Protein 1YIO (pdb70)

Radius of gyration: 24.29 Å; Cα cont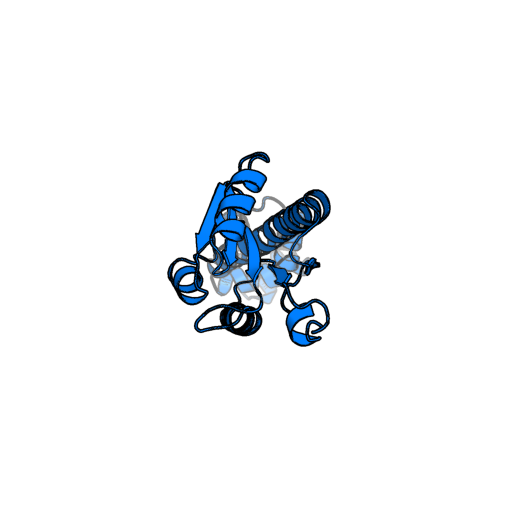acts (8 Å, |Δi|>4): 274; chains: 1; bounding box: 41×33×70 Å

B-factor: mean 33.93, std 13.23, range [10.0, 76.97]

InterPro domains:
  IPR000792 Transcription regulator LuxR, C-terminal [PF00196] (141-196)
  IPR000792 Transcription regulator LuxR, C-terminal [PR00038] (143-157)
  IPR000792 Transcription regulator LuxR, C-terminal [PR00038] (157-173)
  IPR000792 Transcription regulator LuxR, C-terminal [PR00038] (173-185)
  IPR000792 Transcription regulator LuxR, C-terminal [PS00622] (157-184)
  IPR000792 Transcription regulator LuxR, C-terminal [PS50043] (136-201)
  IPR000792 Transcription regulator LuxR, C-terminal [SM00421] (140-197)
  IPR000792 Transcription regulator LuxR, C-terminal [cd06170] (143-199)
  IPR001789 Signal transduction response regulator, receiver domain [PF00072] (7-117)
  IPR001789 Signal transduction response regulator, receiver domain [PS50110] (6-120)
  IPR001789 Signal transduction response regulator, receiver domain [SM00448] (5-116)
  IPR011006 CheY-like superfamily [SSF52172] (4-174)
  IPR036388 Winged helix-like DNA-binding domain superfamily [G3DSA:1.10.10.10] (142-208)

Structure (mmCIF, N/CA/C/O backbone):
data_1YIO
#
_entry.id   1YIO
#
_cell.length_a   41.196
_cell.length_b   35.679
_cell.length_c   73.877
_cell.angle_alpha   90.00
_cell.angle_beta   99.15
_cell.angle_gamma   90.00
#
_symmetry.space_group_name_H-M   'P 1 21 1'
#
loop_
_entity.id
_entity.type
_entity.pdbx_description
1 polymer 'response regulatory protein'
2 non-polymer 'MERCURY (II) ION'
3 non-polymer 'MAGNESIUM ION'
4 water water
#
loop_
_atom_site.group_PDB
_atom_site.id
_atom_site.type_symbol
_atom_site.label_atom_id
_atom_site.label_alt_id
_atom_site.label_comp_id
_atom_site.label_asym_id
_atom_site.label_entity_id
_atom_site.label_seq_id
_atom_site.pdbx_PDB_ins_code
_atom_site.Cartn_x
_atom_site.Cartn_y
_atom_site.Cartn_z
_atom_site.occupancy
_atom_site.B_iso_or_equiv
_atom_site.auth_seq_id
_atom_site.auth_comp_id
_atom_site.auth_asym_id
_atom_site.auth_atom_id
_atom_site.pdbx_PDB_model_num
ATOM 1 N N . ALA A 1 3 ? -5.567 21.846 15.359 1.00 55.92 3 ALA A N 1
ATOM 2 C CA . ALA A 1 3 ? -5.847 22.071 16.805 1.00 57.38 3 ALA A CA 1
ATOM 3 C C . ALA A 1 3 ? -4.547 22.138 17.626 1.00 55.66 3 ALA A C 1
ATOM 4 O O . ALA A 1 3 ? -3.460 21.874 17.106 1.00 57.35 3 ALA A O 1
ATOM 6 N N . LYS A 1 4 ? -4.672 22.510 18.899 1.00 53.63 4 LYS A N 1
ATOM 7 C CA . LYS A 1 4 ? -3.546 22.555 19.834 1.00 50.36 4 LYS A CA 1
ATOM 8 C C . LYS A 1 4 ? -2.945 21.165 20.026 1.00 45.40 4 LYS A C 1
ATOM 9 O O . LYS A 1 4 ? -3.676 20.204 20.235 1.00 44.77 4 LYS A O 1
ATOM 15 N N . PRO A 1 5 ? -1.612 21.052 19.957 1.00 43.45 5 PRO A N 1
ATOM 16 C CA . PRO A 1 5 ? -0.950 19.804 20.365 1.00 41.83 5 PRO A CA 1
ATOM 17 C C . PRO A 1 5 ? -1.207 19.481 21.847 1.00 40.50 5 PRO A C 1
ATOM 18 O O . PRO A 1 5 ? -0.764 20.208 22.731 1.00 40.82 5 PRO A O 1
ATOM 22 N N . THR A 1 6 ? -1.931 18.393 22.098 1.00 37.28 6 THR A N 1
ATOM 23 C CA . THR A 1 6 ? -2.292 17.998 23.450 1.00 31.97 6 THR A CA 1
ATOM 24 C C . THR A 1 6 ? -1.678 16.635 23.746 1.00 28.37 6 THR A C 1
ATOM 25 O O . THR A 1 6 ? -1.793 15.701 22.955 1.00 26.35 6 THR A O 1
ATOM 29 N N . VAL A 1 7 ? -0.988 16.540 24.871 1.00 23.42 7 VAL A N 1
ATOM 30 C CA . VAL A 1 7 ? -0.508 15.254 25.332 1.00 16.68 7 VAL A CA 1
ATOM 31 C C . VAL A 1 7 ? -1.471 14.778 26.377 1.00 21.19 7 VAL A C 1
ATOM 32 O O . VAL A 1 7 ? -1.737 15.490 27.348 1.00 19.13 7 VAL A O 1
ATOM 36 N N . PHE A 1 8 ? -2.056 13.599 26.131 1.00 15.96 8 PHE A N 1
ATOM 37 C CA . PHE A 1 8 ? -2.938 12.952 27.100 1.00 20.80 8 PHE A CA 1
ATOM 38 C C . PHE A 1 8 ? -2.094 11.986 27.927 1.00 22.08 8 PHE A C 1
ATOM 39 O O . PHE A 1 8 ? -1.390 11.150 27.380 1.00 23.28 8 PHE A O 1
ATOM 47 N N . VAL A 1 9 ? -2.142 12.122 29.242 1.00 19.51 9 VAL A N 1
ATOM 48 C CA . VAL A 1 9 ? -1.336 11.268 30.118 1.00 18.08 9 VAL A CA 1
ATOM 49 C C . VAL A 1 9 ? -2.277 10.375 30.891 1.00 20.96 9 VAL A C 1
ATOM 50 O O . VAL A 1 9 ? -3.127 10.858 31.651 1.00 20.25 9 VAL A O 1
ATOM 54 N N . VAL A 1 10 ? -2.144 9.063 30.705 1.00 17.66 10 VAL A N 1
ATOM 55 C CA . VAL A 1 10 ? -3.019 8.176 31.441 1.00 14.34 10 VAL A CA 1
ATOM 56 C C . VAL A 1 10 ? -2.198 7.263 32.329 1.00 16.71 10 VAL A C 1
ATOM 57 O O . VAL A 1 10 ? -1.509 6.382 31.833 1.00 19.05 10 VAL A O 1
ATOM 61 N N . ASP A 1 11 ? -2.300 7.480 33.643 1.00 15.31 11 ASP A N 1
ATOM 62 C CA . ASP A 1 11 ? -1.522 6.756 34.648 1.00 14.50 11 ASP A CA 1
ATOM 63 C C . ASP A 1 11 ? -2.174 6.995 35.997 1.00 16.25 11 ASP A C 1
ATOM 64 O O . ASP A 1 11 ? -2.489 8.132 36.329 1.00 15.14 11 ASP A O 1
ATOM 69 N N . ASP A 1 12 ? -2.378 5.936 36.790 1.00 15.50 12 ASP A N 1
ATOM 70 C CA . ASP A 1 12 ? -3.043 6.070 38.103 1.00 16.05 12 ASP A CA 1
ATOM 71 C C . ASP A 1 12 ? -2.217 6.842 39.164 1.00 18.34 12 ASP A C 1
ATOM 72 O O . ASP A 1 12 ? -2.770 7.358 40.150 1.00 18.20 12 ASP A O 1
ATOM 77 N N . ASP A 1 13 ? -0.907 6.915 38.959 1.00 16.17 13 ASP A N 1
ATOM 78 C CA . ASP A 1 13 ? 0.011 7.417 39.982 1.00 16.18 13 ASP A CA 1
ATOM 79 C C . ASP A 1 13 ? 0.123 8.929 39.879 1.00 19.08 13 ASP A C 1
ATOM 80 O O . ASP A 1 13 ? 0.423 9.469 38.803 1.00 12.06 13 ASP A O 1
ATOM 85 N N . MET A 1 14 ? -0.106 9.598 41.001 1.00 15.71 14 MET A N 1
ATOM 86 C CA . MET A 1 14 ? -0.097 11.053 41.068 1.00 24.20 14 MET A CA 1
ATOM 87 C C . MET A 1 14 ? 1.226 11.708 40.668 1.00 22.59 14 MET A C 1
ATOM 88 O O . MET A 1 14 ? 1.226 12.748 40.010 1.00 21.45 14 MET A O 1
ATOM 93 N N . SER A 1 15 ? 2.345 11.110 41.069 1.00 20.87 15 SER A N 1
ATOM 94 C CA . SER A 1 15 ? 3.683 11.653 40.742 1.00 18.77 15 SER A CA 1
ATOM 95 C C . SER A 1 15 ? 3.937 11.616 39.257 1.00 21.46 15 SER A C 1
ATOM 96 O O . SER A 1 15 ? 4.561 12.517 38.688 1.00 20.45 15 SER A O 1
ATOM 99 N N . VAL A 1 16 ? 3.453 10.562 38.608 1.00 18.97 16 VAL A N 1
ATOM 100 C CA . VAL A 1 16 ? 3.587 10.486 37.162 1.00 20.71 16 VAL A CA 1
ATOM 101 C C . VAL A 1 16 ? 2.747 11.568 36.484 1.00 18.77 16 VAL A C 1
ATOM 102 O O . VAL A 1 16 ? 3.258 12.297 35.628 1.00 16.97 16 VAL A O 1
ATOM 106 N N . ARG A 1 17 ? 1.467 11.659 36.862 1.00 18.70 17 ARG A N 1
ATOM 107 C CA . ARG A 1 17 ? 0.553 12.671 36.294 1.00 20.55 17 ARG A CA 1
ATOM 108 C C . ARG A 1 17 ? 1.027 14.108 36.504 1.00 22.67 17 ARG A C 1
ATOM 109 O O . ARG A 1 17 ? 1.015 14.912 35.567 1.00 22.75 17 ARG A O 1
ATOM 117 N N . GLU A 1 18 ? 1.450 14.428 37.722 1.00 21.14 18 GLU A N 1
ATOM 118 C CA . GLU A 1 18 ? 1.961 15.776 38.021 1.00 24.74 18 GLU A CA 1
ATOM 119 C C . GLU A 1 18 ? 3.341 16.016 37.380 1.00 23.24 18 GLU A C 1
ATOM 120 O O . GLU A 1 18 ? 3.572 17.040 36.738 1.00 24.02 18 GLU A O 1
ATOM 126 N N . GLY A 1 19 ? 4.251 15.059 37.532 1.00 22.41 19 GLY A N 1
ATOM 127 C CA . GLY A 1 19 ? 5.567 15.152 36.887 1.00 23.84 19 GLY A CA 1
ATOM 128 C C . GLY A 1 19 ? 5.501 15.367 35.388 1.00 26.18 19 GLY A C 1
ATOM 129 O O . GLY A 1 19 ? 6.223 16.202 34.844 1.00 25.18 19 GLY A O 1
ATOM 130 N N . LEU A 1 20 ? 4.630 14.622 34.707 1.00 26.47 20 LEU A N 1
ATOM 131 C CA . LEU A 1 20 ? 4.458 14.818 33.271 1.00 23.21 20 LEU A CA 1
ATOM 132 C C . LEU A 1 20 ? 3.734 16.106 32.895 1.00 23.01 20 LEU A C 1
ATOM 133 O O . LEU A 1 20 ? 4.061 16.713 31.881 1.00 21.49 20 LEU A O 1
ATOM 138 N N . ARG A 1 21 ? 2.725 16.501 33.672 1.00 20.42 21 ARG A N 1
ATOM 139 C CA . ARG A 1 21 ? 2.047 17.769 33.425 1.00 22.91 21 ARG A CA 1
ATOM 140 C C . ARG A 1 21 ? 3.089 18.902 33.427 1.00 26.33 21 ARG A C 1
ATOM 141 O O . ARG A 1 21 ? 3.108 19.729 32.531 1.00 27.96 21 ARG A O 1
ATOM 149 N N . ASN A 1 22 ? 3.952 18.916 34.442 1.00 29.52 22 ASN A N 1
ATOM 150 C CA . ASN A 1 22 ? 5.002 19.918 34.563 1.00 31.82 22 ASN A CA 1
ATOM 151 C C . ASN A 1 22 ? 6.046 19.824 33.450 1.00 30.90 22 ASN A C 1
ATOM 152 O O . ASN A 1 22 ? 6.343 20.826 32.809 1.00 35.16 22 ASN A O 1
ATOM 157 N N . LEU A 1 23 ? 6.594 18.632 33.210 1.00 29.91 23 LEU A N 1
ATOM 158 C CA . LEU A 1 23 ? 7.493 18.429 32.072 1.00 29.27 23 LEU A CA 1
ATOM 159 C C . LEU A 1 23 ? 6.891 18.893 30.736 1.00 30.45 23 LEU A C 1
ATOM 160 O O . LEU A 1 23 ? 7.561 19.544 29.927 1.00 27.88 23 LEU A O 1
ATOM 165 N N . LEU A 1 24 ? 5.632 18.562 30.496 1.00 23.70 24 LEU A N 1
ATOM 166 C CA . LEU A 1 24 ? 5.088 18.767 29.159 1.00 27.78 24 LEU A CA 1
ATOM 167 C C . LEU A 1 24 ? 4.699 20.225 28.912 1.00 28.95 24 LEU A C 1
ATOM 168 O O . LEU A 1 24 ? 4.882 20.718 27.808 1.00 27.52 24 LEU A O 1
ATOM 173 N N . ARG A 1 25 ? 4.162 20.886 29.944 1.00 29.88 25 ARG A N 1
ATOM 174 C CA . ARG A 1 25 ? 3.953 22.345 29.968 1.00 36.98 25 ARG A CA 1
ATOM 175 C C . ARG A 1 25 ? 5.243 23.122 29.752 1.00 35.11 25 ARG A C 1
ATOM 176 O O . ARG A 1 25 ? 5.257 24.095 29.007 1.00 38.15 25 ARG A O 1
ATOM 184 N N A SER A 1 26 ? 6.312 22.695 30.418 0.50 35.02 26 SER A N 1
ATOM 185 N N B SER A 1 26 ? 6.318 22.695 30.412 0.50 35.40 26 SER A N 1
ATOM 186 C CA A SER A 1 26 ? 7.619 23.327 30.265 0.50 34.07 26 SER A CA 1
ATOM 187 C CA B SER A 1 26 ? 7.626 23.335 30.258 0.50 34.71 26 SER A CA 1
ATOM 188 C C A SER A 1 26 ? 8.202 23.107 28.865 0.50 35.59 26 SER A C 1
ATOM 189 C C B SER A 1 26 ? 8.184 23.160 28.844 0.50 35.92 26 SER A C 1
ATOM 190 O O A SER A 1 26 ? 9.356 23.464 28.605 0.50 38.20 26 SER A O 1
ATOM 191 O O B SER A 1 26 ? 9.307 23.586 28.557 0.50 38.36 26 SER A O 1
ATOM 196 N N . ALA A 1 27 ? 7.393 22.539 27.970 1.00 33.43 27 ALA A N 1
ATOM 197 C CA . ALA A 1 27 ? 7.815 22.247 26.612 1.00 33.90 27 ALA A CA 1
ATOM 198 C C . ALA A 1 27 ? 6.844 22.781 25.552 1.00 34.09 27 ALA A C 1
ATOM 199 O O . ALA A 1 27 ? 7.061 22.585 24.349 1.00 34.00 27 ALA A O 1
ATOM 201 N N . GLY A 1 28 ? 5.777 23.455 25.985 1.00 31.62 28 GLY A N 1
ATOM 202 C CA . GLY A 1 28 ? 4.823 24.040 25.037 1.00 28.51 28 GLY A CA 1
ATOM 203 C C . GLY A 1 28 ? 3.617 23.192 24.688 1.00 33.58 28 GLY A C 1
ATOM 204 O O . GLY A 1 28 ? 2.801 23.573 23.833 1.00 31.63 28 GLY A O 1
ATOM 205 N N . PHE A 1 29 ? 3.475 22.043 25.347 1.00 32.66 29 PHE A N 1
ATOM 206 C CA . PHE A 1 29 ? 2.291 21.207 25.122 1.00 30.73 29 PHE A CA 1
ATOM 207 C C . PHE A 1 29 ? 1.164 21.527 26.096 1.00 29.10 29 PHE A C 1
ATOM 208 O O . P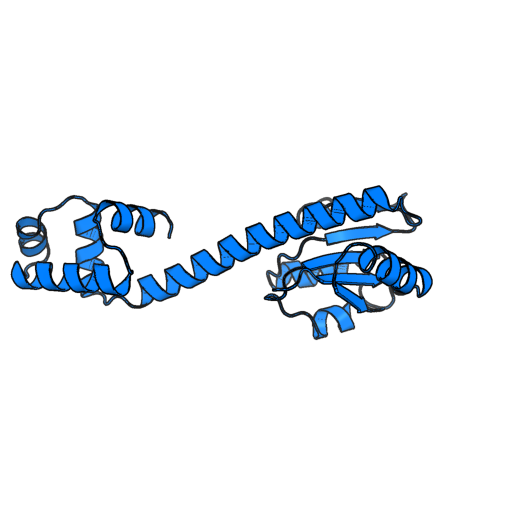HE A 1 29 ? 1.403 21.775 27.277 1.00 35.19 29 PHE A O 1
ATOM 216 N N . GLU A 1 30 ? -0.062 21.505 25.596 1.00 25.20 30 GLU A N 1
ATOM 217 C CA . GLU A 1 30 ? -1.223 21.348 26.452 1.00 31.69 30 GLU A CA 1
ATOM 218 C C . GLU A 1 30 ? -1.150 19.938 27.015 1.00 29.23 30 GLU A C 1
ATOM 219 O O . GLU A 1 30 ? -0.623 19.037 26.362 1.00 27.34 30 GLU A O 1
ATOM 225 N N . VAL A 1 31 ? -1.679 19.752 28.215 1.00 29.25 31 VAL A N 1
ATOM 226 C CA . VAL A 1 31 ? -1.685 18.440 28.855 1.00 26.52 31 VAL A CA 1
ATOM 227 C C . VAL A 1 31 ? -3.068 18.161 29.433 1.00 24.87 31 VAL A C 1
ATOM 228 O O . VAL A 1 31 ? -3.705 19.036 30.017 1.00 21.02 31 VAL A O 1
ATOM 232 N N . GLU A 1 32 ? -3.463 16.935 29.344 1.00 21.19 32 GLU A N 1
ATOM 233 C CA . GLU A 1 32 ? -4.688 16.435 29.940 1.00 27.62 32 GLU A CA 1
ATOM 234 C C . GLU A 1 32 ? -4.292 15.137 30.655 1.00 24.11 32 GLU A C 1
ATOM 235 O O . GLU A 1 32 ? -3.575 14.313 30.086 1.00 21.39 32 GLU A O 1
ATOM 241 N N . THR A 1 33 ? -4.723 14.932 31.892 1.00 23.92 33 THR A N 1
ATOM 242 C CA . THR A 1 33 ? -4.347 13.712 32.584 1.00 20.61 33 THR A CA 1
ATOM 243 C C . THR A 1 33 ? -5.586 12.992 33.102 1.00 20.94 33 THR A C 1
ATOM 244 O O . THR A 1 33 ? -6.605 13.620 33.408 1.00 17.30 33 THR A O 1
ATOM 248 N N . PHE A 1 34 ? -5.484 11.669 33.189 1.00 15.37 34 PHE A N 1
ATOM 249 C CA . PHE A 1 34 ? -6.584 10.818 33.628 1.00 15.77 34 PHE A CA 1
ATOM 250 C C . PHE A 1 34 ? -5.913 9.789 34.511 1.00 12.47 34 PHE A C 1
ATOM 251 O O . PHE A 1 34 ? -4.771 9.411 34.248 1.00 13.21 34 PHE A O 1
ATOM 259 N N . ASP A 1 35 ? -6.573 9.364 35.576 1.00 14.49 35 ASP A N 1
ATOM 260 C CA . ASP A 1 35 ? -5.965 8.364 36.469 1.00 18.61 35 ASP A CA 1
ATOM 261 C C . ASP A 1 35 ? -6.503 6.948 36.149 1.00 21.71 35 ASP A C 1
ATOM 262 O O . ASP A 1 35 ? -6.110 5.961 36.786 1.00 20.41 35 ASP A O 1
ATOM 267 N N A CYS A 1 36 ? -7.428 6.948 35.173 0.50 16.57 36 CYS A N 1
ATOM 268 N N B CYS A 1 36 ? -7.360 6.850 35.141 0.50 19.51 36 CYS A N 1
ATOM 269 C CA A CYS A 1 36 ? -8.101 5.774 34.674 0.50 17.82 36 CYS A CA 1
ATOM 270 C CA B CYS A 1 36 ? -7.886 5.570 34.690 0.50 17.74 36 CYS A CA 1
ATOM 271 C C A CYS A 1 36 ? -8.180 5.778 33.135 0.50 17.53 36 CYS A C 1
ATOM 272 C C B CYS A 1 36 ? -8.290 5.704 33.231 0.50 18.35 36 CYS A C 1
ATOM 273 O O A CYS A 1 36 ? -8.242 6.856 32.516 0.50 17.25 36 CYS A O 1
ATOM 274 O O B CYS A 1 36 ? -8.677 6.781 32.773 0.50 14.31 36 CYS A O 1
ATOM 279 N N . ALA A 1 37 ? -8.183 4.591 32.523 1.00 16.17 37 ALA A N 1
ATOM 280 C CA . ALA A 1 37 ? -8.453 4.483 31.087 1.00 16.88 37 ALA A CA 1
ATOM 281 C C . ALA A 1 37 ? -9.874 4.929 30.689 1.00 18.24 37 ALA A C 1
ATOM 282 O O . ALA A 1 37 ? -10.053 5.715 29.760 1.00 18.76 37 ALA A O 1
ATOM 284 N N . SER A 1 38 ? -10.889 4.482 31.411 1.00 20.11 38 SER A N 1
ATOM 285 C CA . SER A 1 38 ? -12.247 4.847 31.003 1.00 22.89 38 SER A CA 1
ATOM 286 C C . SER A 1 38 ? -12.585 6.343 31.071 1.00 25.67 38 SER A C 1
ATOM 287 O O . SER A 1 38 ? -13.404 6.799 30.298 1.00 22.71 38 SER A O 1
ATOM 290 N N . THR A 1 39 ? -11.980 7.101 31.989 1.00 24.43 39 THR A N 1
ATOM 291 C CA . THR A 1 39 ? -12.226 8.557 32.033 1.00 28.43 39 THR A CA 1
ATOM 292 C C . THR A 1 39 ? -11.623 9.182 30.766 1.00 27.06 39 THR A C 1
ATOM 293 O O . THR A 1 39 ? -12.235 10.059 30.147 1.00 26.23 39 THR A O 1
ATOM 297 N N . PHE A 1 40 ? -10.443 8.699 30.370 1.00 23.27 40 PHE A N 1
ATOM 298 C CA . PHE A 1 40 ? -9.865 9.068 29.083 1.00 19.23 40 PHE A CA 1
ATOM 299 C C . PHE A 1 40 ? -10.789 8.782 27.884 1.00 20.51 40 PHE A C 1
ATOM 300 O O . PHE A 1 40 ? -11.084 9.689 27.088 1.00 20.78 40 PHE A O 1
ATOM 308 N N . LEU A 1 41 ? -11.234 7.533 27.762 1.00 18.11 41 LEU A N 1
ATOM 309 C CA . LEU A 1 41 ? -12.129 7.115 26.682 1.00 23.15 41 LEU A CA 1
ATOM 310 C C . LEU A 1 41 ? -13.436 7.903 26.643 1.00 23.50 41 LEU A C 1
ATOM 311 O O . LEU A 1 41 ?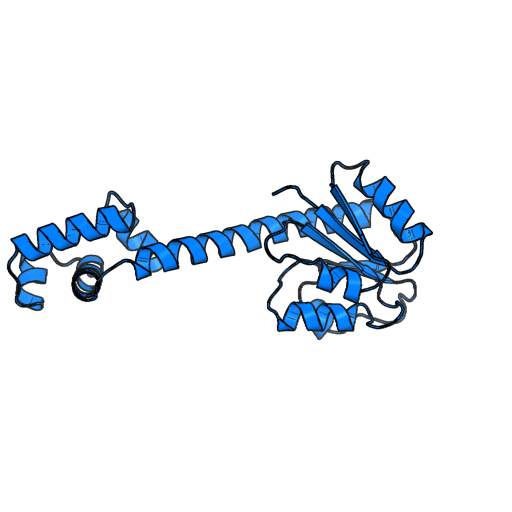 -13.963 8.206 25.570 1.00 23.14 41 LEU A O 1
ATOM 316 N N . GLU A 1 42 ? -13.957 8.211 27.818 1.00 22.71 42 GLU A N 1
ATOM 317 C CA . GLU A 1 42 ? -15.172 8.997 27.906 1.00 28.90 42 GLU A CA 1
ATOM 318 C C . GLU A 1 42 ? -14.982 10.395 27.393 1.00 29.75 42 GLU A C 1
ATOM 319 O O . GLU A 1 42 ? -15.880 10.955 26.761 1.00 33.43 42 GLU A O 1
ATOM 325 N N . HIS A 1 43 ? -13.819 10.976 27.680 1.00 32.34 43 HIS A N 1
ATOM 326 C CA . HIS A 1 43 ? -13.510 12.338 27.209 1.00 32.99 43 HIS A CA 1
ATOM 327 C C . HIS A 1 43 ? -12.945 12.396 25.801 1.00 30.93 43 HIS A C 1
ATOM 328 O O . HIS A 1 43 ? -12.974 13.444 25.164 1.00 28.87 43 HIS A O 1
ATOM 335 N N . ARG A 1 44 ? -12.448 11.264 25.307 1.00 32.46 44 ARG A N 1
ATOM 336 C CA . ARG A 1 44 ? -11.744 11.228 24.026 1.00 31.56 44 ARG A CA 1
ATOM 337 C C . ARG A 1 44 ? -12.607 11.658 22.830 1.00 33.87 44 ARG A C 1
ATOM 338 O O . ARG A 1 44 ? -13.696 11.115 22.587 1.00 33.02 44 ARG A O 1
ATOM 346 N N . ARG A 1 45 ? -12.096 12.658 22.116 1.00 33.61 45 ARG A N 1
ATOM 347 C CA . ARG A 1 45 ? -12.640 13.112 20.846 1.00 34.57 45 ARG A CA 1
ATOM 348 C C . ARG A 1 45 ? -11.583 12.834 19.790 1.00 33.80 45 ARG A C 1
ATOM 349 O O . ARG A 1 45 ? -10.463 13.344 19.884 1.00 28.89 45 ARG A O 1
ATOM 357 N N . PRO A 1 46 ? -11.909 11.973 18.808 1.00 31.50 46 PRO A N 1
ATOM 358 C CA . PRO A 1 46 ? -10.906 11.570 17.823 1.00 34.51 46 PRO A CA 1
ATOM 359 C C . PRO A 1 46 ? -10.420 12.698 16.894 1.00 36.89 46 PRO A C 1
ATOM 360 O O . PRO A 1 46 ? -9.526 12.461 16.098 1.00 35.67 46 PRO A O 1
ATOM 364 N N . GLU A 1 47 ? -10.990 13.899 17.017 1.00 38.90 47 GLU A N 1
ATOM 365 C CA . GLU A 1 47 ? -10.579 15.062 16.222 1.00 42.35 47 GLU A CA 1
ATOM 366 C C . GLU A 1 47 ? -9.458 15.829 16.905 1.00 40.67 47 GLU A C 1
ATOM 367 O O . GLU A 1 47 ? -8.760 16.626 16.266 1.00 42.33 47 GLU A O 1
ATOM 373 N N . GLN A 1 48 ? -9.311 15.618 18.211 1.00 38.10 48 GLN A N 1
ATOM 374 C CA . GLN A 1 48 ? -8.293 16.309 18.987 1.00 31.36 48 GLN A CA 1
ATOM 375 C C . GLN A 1 48 ? -6.928 15.802 18.567 1.00 32.44 48 GLN A C 1
ATOM 376 O O . GLN A 1 48 ? -6.645 14.590 18.636 1.00 31.60 48 GLN A O 1
ATOM 382 N N . HIS A 1 49 ? -6.099 16.733 18.115 1.00 25.92 49 HIS A N 1
ATOM 383 C CA . HIS A 1 49 ? -4.720 16.464 17.777 1.00 28.55 49 HIS A CA 1
ATOM 384 C C . HIS A 1 49 ? -3.955 16.201 19.083 1.00 29.80 49 HIS A C 1
ATOM 385 O O . HIS A 1 49 ? -4.151 16.901 20.074 1.00 23.62 49 HIS A O 1
ATOM 392 N N . GLY A 1 50 ? -3.105 15.175 19.087 1.00 29.39 50 GLY A N 1
ATOM 393 C CA . GLY A 1 50 ? -2.427 14.788 20.307 1.00 26.69 50 GLY A CA 1
ATOM 394 C C . GLY A 1 50 ? -1.677 13.469 20.254 1.00 28.51 50 GLY A C 1
ATOM 395 O O . GLY A 1 50 ? -1.612 12.811 19.201 1.00 24.63 50 GLY A O 1
ATOM 396 N N . CYS A 1 51 ? -1.109 13.119 21.409 1.00 23.35 51 CYS A N 1
ATOM 397 C CA . CYS A 1 51 ? -0.279 11.929 21.625 1.00 24.65 51 CYS A CA 1
ATOM 398 C C . CYS A 1 51 ? -0.756 11.412 22.967 1.00 21.51 51 CYS A C 1
ATOM 399 O O . CYS A 1 51 ? -1.055 12.204 23.847 1.00 21.73 51 CYS A O 1
ATOM 402 N N . LEU A 1 52 ? -0.801 10.093 23.127 1.00 23.50 52 LEU A N 1
ATOM 403 C CA . LEU A 1 52 ? -1.188 9.462 24.382 1.00 20.13 52 LEU A CA 1
ATOM 404 C C . LEU A 1 52 ? 0.060 8.885 25.053 1.00 23.00 52 LEU A C 1
ATOM 405 O O . LEU A 1 52 ? 0.794 8.130 24.437 1.00 22.06 52 LEU A O 1
ATOM 410 N N . VAL A 1 53 ? 0.320 9.271 26.301 1.00 14.80 53 VAL A N 1
ATOM 411 C CA . VAL A 1 53 ? 1.332 8.624 27.114 1.00 17.53 53 VAL A CA 1
ATOM 412 C C . VAL A 1 53 ? 0.553 7.702 28.039 1.00 15.99 53 VAL A C 1
ATOM 413 O O . VAL A 1 53 ? -0.303 8.172 28.800 1.00 16.57 53 VAL A O 1
ATOM 417 N N . LEU A 1 54 ? 0.866 6.400 28.002 1.00 16.52 54 LEU A N 1
ATOM 418 C CA . LEU A 1 54 ? 0.023 5.414 28.642 1.00 14.96 54 LEU A CA 1
ATOM 419 C C . LEU A 1 54 ? 0.704 4.355 29.534 1.00 16.78 54 LEU A C 1
ATOM 420 O O . LEU A 1 54 ? 1.562 3.591 29.099 1.00 12.72 54 LEU A O 1
ATOM 425 N N . ASP A 1 55 ? 0.259 4.322 30.788 1.00 12.43 55 ASP A N 1
ATOM 426 C CA . ASP A 1 55 ? 0.668 3.361 31.769 1.00 16.35 55 ASP A CA 1
ATOM 427 C C . ASP A 1 55 ? 0.131 1.958 31.395 1.00 18.19 55 ASP A C 1
ATOM 428 O O . ASP A 1 55 ? -1.003 1.837 30.919 1.00 16.25 55 ASP A O 1
ATOM 433 N N . MET A 1 56 ? 0.942 0.925 31.617 1.00 18.44 56 MET A N 1
ATOM 434 C CA . MET A 1 56 ? 0.519 -0.474 31.428 1.00 20.27 56 MET A CA 1
ATOM 435 C C . MET A 1 56 ? -0.501 -0.942 32.447 1.00 20.11 56 MET A C 1
ATOM 436 O O . MET A 1 56 ? -1.486 -1.586 32.082 1.00 25.72 56 MET A O 1
ATOM 441 N N . ARG A 1 57 ? -0.248 -0.661 33.717 1.00 21.93 57 ARG A N 1
ATOM 442 C CA . ARG A 1 57 ? -1.123 -1.163 34.798 1.00 21.83 57 ARG A CA 1
ATOM 443 C C . ARG A 1 57 ? -1.833 -0.074 35.574 1.00 17.04 57 ARG A C 1
ATOM 444 O O . ARG A 1 57 ? -1.190 0.809 36.152 1.00 21.72 57 ARG A O 1
ATOM 452 N N . MET A 1 58 ? -3.159 -0.126 35.579 1.00 16.82 58 MET A N 1
ATOM 453 C CA . MET A 1 58 ? -3.970 0.882 36.248 1.00 18.46 58 MET A CA 1
ATOM 454 C C . MET A 1 58 ? -5.217 0.177 36.750 1.00 22.15 58 MET A C 1
ATOM 455 O O . MET A 1 58 ? -5.490 -0.923 36.300 1.00 17.52 58 MET A O 1
ATOM 460 N N . PRO A 1 59 ? -5.964 0.793 37.701 1.00 21.54 59 PRO A N 1
ATOM 461 C CA . PRO A 1 59 ? -7.263 0.241 38.090 1.00 20.49 59 PRO A CA 1
ATOM 462 C C . PRO A 1 59 ? -8.218 0.139 36.906 1.00 23.70 59 PRO A C 1
ATOM 463 O O . PRO A 1 59 ? -8.358 1.094 36.130 1.00 25.04 59 PRO A O 1
ATOM 467 N N . GLY A 1 60 ? -8.866 -1.012 36.759 1.00 20.73 60 GLY A N 1
ATOM 468 C CA . GLY A 1 60 ? -9.813 -1.211 35.663 1.00 19.55 60 GLY A CA 1
ATOM 469 C C . GLY A 1 60 ? -9.093 -1.731 34.426 1.00 22.95 60 GLY A C 1
ATOM 470 O O . GLY A 1 60 ? -8.379 -2.739 34.496 1.00 20.55 60 GLY A O 1
ATOM 471 N N . MET A 1 61 ? -9.286 -1.060 33.293 1.00 19.20 61 MET A N 1
ATOM 472 C CA . MET A 1 61 ? -8.603 -1.441 32.060 1.00 21.53 61 MET A CA 1
ATOM 473 C C . MET A 1 61 ? -7.115 -1.139 32.146 1.00 15.94 61 MET A C 1
ATOM 474 O O . MET A 1 61 ? -6.705 -0.046 32.579 1.00 15.79 61 MET A O 1
ATOM 479 N N . SER A 1 62 ? -6.311 -2.099 31.716 1.00 13.39 62 SER A N 1
ATOM 480 C CA . SER A 1 62 ? -4.878 -1.911 31.593 1.00 20.37 62 SER A CA 1
ATOM 481 C C . SER A 1 62 ? -4.615 -1.044 30.370 1.00 20.48 62 SER A C 1
ATOM 482 O O . SER A 1 62 ? -5.540 -0.759 29.587 1.00 18.23 62 SER A O 1
ATOM 485 N N . GLY A 1 63 ? -3.355 -0.662 30.180 1.00 18.50 63 GLY A N 1
ATOM 486 C CA . GLY A 1 63 ? -2.956 0.111 29.004 1.00 17.37 63 GLY A CA 1
ATOM 487 C C . GLY A 1 63 ? -3.191 -0.588 27.673 1.00 15.47 63 GLY A C 1
ATOM 488 O O . GLY A 1 63 ? -3.616 0.035 26.708 1.00 15.78 63 GLY A O 1
ATOM 489 N N . ILE A 1 64 ? -2.908 -1.883 27.615 1.00 15.77 64 ILE A N 1
ATOM 490 C CA . ILE A 1 64 ? -3.155 -2.686 26.420 1.00 17.63 64 ILE A CA 1
ATOM 491 C C . ILE A 1 64 ? -4.659 -2.771 26.150 1.00 16.21 64 ILE A C 1
ATOM 492 O O . ILE A 1 64 ? -5.101 -2.608 25.011 1.00 19.96 64 ILE A O 1
ATOM 497 N N . GLU A 1 65 ? -5.437 -3.016 27.203 1.00 17.03 65 GLU A N 1
ATOM 498 C CA . GLU A 1 65 ? -6.896 -3.067 27.079 1.00 15.72 65 GLU A CA 1
ATOM 499 C C . GLU A 1 65 ? -7.512 -1.747 26.573 1.00 19.86 65 GLU A C 1
ATOM 500 O O . GLU A 1 65 ? -8.421 -1.788 25.771 1.00 17.56 65 GLU A O 1
ATOM 506 N N . LEU A 1 66 ? -7.023 -0.598 27.042 1.00 12.17 66 LEU A N 1
ATOM 507 C CA . LEU A 1 66 ? -7.440 0.676 26.467 1.00 17.48 66 LEU A CA 1
ATOM 508 C C . LEU A 1 66 ? -7.073 0.789 24.983 1.00 19.23 66 LEU A C 1
ATOM 509 O O . LEU A 1 66 ? -7.874 1.261 24.168 1.00 22.67 66 LEU A O 1
ATOM 514 N N . GLN A 1 67 ? -5.856 0.372 24.644 1.00 21.53 67 GLN A N 1
ATOM 515 C CA . GLN A 1 67 ? -5.384 0.416 23.267 1.00 16.80 67 GLN A CA 1
ATOM 516 C C . GLN A 1 67 ? -6.276 -0.410 22.334 1.00 14.73 67 GLN A C 1
ATOM 517 O O . GLN A 1 67 ? -6.522 -0.011 21.197 1.00 17.91 67 GLN A O 1
ATOM 523 N N . GLU A 1 68 ? -6.727 -1.562 22.817 1.00 14.04 68 GLU A N 1
ATOM 524 C CA . GLU A 1 68 ? -7.675 -2.429 22.098 1.00 21.95 68 GLU A CA 1
ATOM 525 C C . GLU A 1 68 ? -8.981 -1.727 21.799 1.00 20.37 68 GLU A C 1
ATOM 526 O O . GLU A 1 68 ? -9.576 -1.960 20.754 1.00 18.28 68 GLU A O 1
ATOM 532 N N . GLN A 1 69 ? -9.434 -0.881 22.731 1.00 23.25 69 GLN A N 1
ATOM 533 C CA . GLN A 1 69 ? -10.655 -0.087 22.537 1.00 20.01 69 GLN A CA 1
ATOM 534 C C . GLN A 1 69 ? -10.414 0.946 21.427 1.00 24.39 69 GLN A C 1
ATOM 535 O O . GLN A 1 69 ? -11.254 1.134 20.529 1.00 22.02 69 GLN A O 1
ATOM 541 N N . LEU A 1 70 ? -9.262 1.610 21.499 1.00 19.56 70 LEU A N 1
ATOM 542 C CA . LEU A 1 70 ? -8.906 2.635 20.525 1.00 22.76 70 LEU A CA 1
ATOM 543 C C . LEU A 1 70 ? -8.740 2.021 19.132 1.00 23.31 70 LEU A C 1
ATOM 544 O O . LEU A 1 70 ? -9.198 2.600 18.135 1.00 22.22 70 LEU A O 1
ATOM 549 N N . THR A 1 71 ? -8.107 0.850 19.069 1.00 22.47 71 THR A N 1
ATOM 550 C CA . THR A 1 71 ? -8.048 0.075 17.819 1.00 23.95 71 THR A CA 1
ATOM 551 C C . THR A 1 71 ? -9.477 -0.202 17.311 1.00 26.65 71 THR A C 1
ATOM 552 O O . THR A 1 71 ? -9.794 0.081 16.151 1.00 28.50 71 THR A O 1
ATOM 556 N N . ALA A 1 72 ? -10.338 -0.717 18.192 1.00 22.78 72 ALA A N 1
ATOM 557 C CA . ALA A 1 72 ? -11.693 -1.142 17.808 1.00 21.73 72 ALA A CA 1
ATOM 558 C C . ALA A 1 72 ? -12.505 -0.039 17.130 1.00 22.18 72 ALA A C 1
ATOM 559 O O . ALA A 1 72 ? -13.230 -0.294 16.169 1.00 28.26 72 ALA A O 1
ATOM 561 N N . ILE A 1 73 ? -12.349 1.186 17.614 1.00 23.93 73 ILE A N 1
ATOM 562 C CA . ILE A 1 73 ? -13.083 2.335 17.123 1.00 23.21 73 ILE A CA 1
ATOM 563 C C . ILE A 1 73 ? -12.281 3.193 16.146 1.00 25.44 73 ILE A C 1
ATOM 564 O O . ILE A 1 73 ? -12.664 4.336 15.863 1.00 31.93 73 ILE A O 1
ATOM 569 N N . SER A 1 74 ? -11.174 2.645 15.642 1.00 30.15 74 SER A N 1
ATOM 570 C CA . SER A 1 74 ? -10.326 3.316 14.655 1.00 30.25 74 SER A CA 1
ATOM 571 C C . SER A 1 74 ? -9.808 4.690 15.098 1.00 31.67 74 SER A C 1
ATOM 572 O O . SER A 1 74 ? -9.689 5.612 14.270 1.00 25.62 74 SER A O 1
ATOM 575 N N . ASP A 1 75 ? -9.550 4.850 16.395 1.00 27.05 75 ASP A N 1
ATOM 576 C CA . ASP A 1 75 ? -8.927 6.081 16.868 1.00 30.93 75 ASP A CA 1
ATOM 577 C C . ASP A 1 75 ? -7.425 5.845 16.790 1.00 31.04 75 ASP A C 1
ATOM 578 O O . ASP A 1 75 ? -6.850 5.131 17.631 1.00 36.26 75 ASP A O 1
ATOM 583 N N . GLY A 1 76 ? -6.800 6.436 15.771 1.00 26.65 76 GLY A N 1
ATOM 584 C CA . GLY A 1 76 ? -5.396 6.166 15.472 1.00 26.86 76 GLY A CA 1
ATOM 585 C C . GLY A 1 76 ? -4.386 6.980 16.276 1.00 26.61 76 GLY A C 1
ATOM 586 O O . GLY A 1 76 ? -3.238 7.088 15.868 1.00 19.83 76 GLY A O 1
ATOM 587 N N . ILE A 1 77 ? -4.793 7.536 17.421 1.00 20.63 77 ILE A N 1
ATOM 588 C CA . ILE A 1 77 ? -3.859 8.330 18.243 1.00 23.55 77 ILE A CA 1
ATOM 589 C C . ILE A 1 77 ? -2.601 7.509 18.588 1.00 23.79 77 ILE A C 1
ATOM 590 O O . ILE A 1 77 ? -2.703 6.334 18.974 1.00 28.08 77 ILE A O 1
ATOM 595 N N . PRO A 1 78 ? -1.409 8.101 18.377 1.00 25.54 78 PRO A N 1
ATOM 596 C CA . PRO A 1 78 ? -0.145 7.450 18.712 1.00 18.90 78 PRO A CA 1
ATOM 597 C C . PRO A 1 78 ? 0.046 7.284 20.207 1.00 17.05 78 PRO A C 1
ATOM 598 O O . PRO A 1 78 ? -0.390 8.125 20.994 1.00 17.37 78 PRO A O 1
ATOM 602 N N . ILE A 1 79 ? 0.685 6.183 20.595 1.00 13.32 79 ILE A N 1
ATOM 603 C CA . ILE A 1 79 ? 0.864 5.862 22.008 1.00 16.78 79 ILE A CA 1
ATOM 604 C C . ILE A 1 79 ? 2.330 5.685 22.389 1.00 17.36 79 ILE A C 1
ATOM 605 O O . ILE A 1 79 ? 3.073 4.952 21.733 1.00 21.23 79 ILE A O 1
ATOM 610 N N . VAL A 1 80 ? 2.738 6.338 23.463 1.00 16.95 80 VAL A N 1
ATOM 611 C CA . VAL A 1 80 ? 3.996 6.023 24.088 1.00 14.84 80 VAL A CA 1
ATOM 612 C C . VAL A 1 80 ? 3.624 5.249 25.335 1.00 17.61 80 VAL A C 1
ATOM 613 O O . VAL A 1 80 ? 2.980 5.793 26.234 1.00 15.18 80 VAL A O 1
ATOM 617 N N . PHE A 1 81 ? 4.005 3.976 25.382 1.00 14.98 81 PHE A N 1
ATOM 618 C CA . PHE A 1 81 ? 3.708 3.165 26.539 1.00 14.87 81 PHE A CA 1
ATOM 619 C C . PHE A 1 81 ? 4.786 3.407 27.591 1.00 14.97 81 PHE A C 1
ATOM 620 O O . PHE A 1 81 ? 5.963 3.578 27.259 1.00 17.27 81 PHE A O 1
ATOM 628 N N . ILE A 1 82 ? 4.381 3.421 28.854 1.00 13.73 82 ILE A N 1
ATOM 629 C CA . ILE A 1 82 ? 5.337 3.553 29.956 1.00 15.18 82 ILE A CA 1
ATOM 630 C C . ILE A 1 82 ? 5.027 2.471 30.977 1.00 18.98 82 ILE A C 1
ATOM 631 O O . ILE A 1 82 ? 3.872 2.059 31.124 1.00 20.14 82 ILE A O 1
ATOM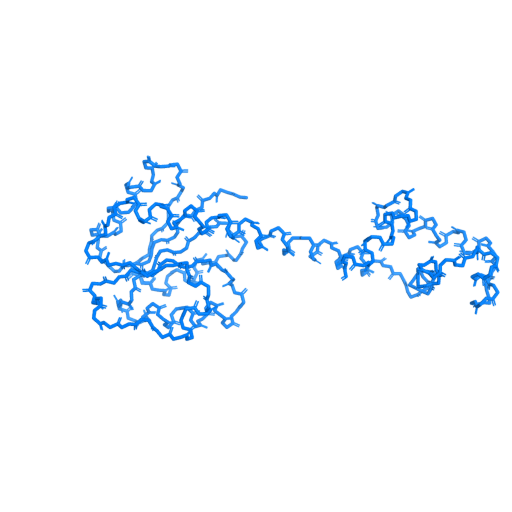 636 N N . THR A 1 83 ? 6.049 1.960 31.649 1.00 14.97 83 THR A N 1
ATOM 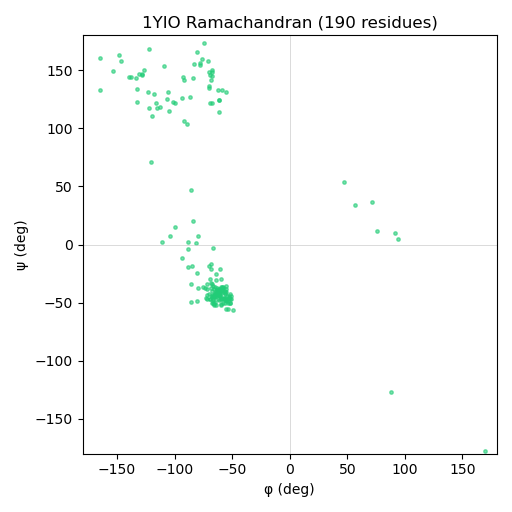637 C CA . THR A 1 83 ? 5.792 0.879 32.600 1.00 21.55 83 THR A CA 1
ATOM 638 C C . THR A 1 83 ? 6.846 0.850 33.693 1.00 25.45 83 THR A C 1
ATOM 639 O O . THR A 1 83 ? 8.004 1.191 33.455 1.00 25.62 83 THR A O 1
ATOM 643 N N . ALA A 1 84 ? 6.442 0.416 34.877 1.00 30.15 84 ALA A N 1
ATOM 644 C CA . ALA A 1 84 ? 7.389 0.138 35.949 1.00 35.55 84 ALA A CA 1
ATOM 645 C C . ALA A 1 84 ? 7.926 -1.307 35.900 1.00 36.36 84 ALA A C 1
ATOM 646 O O . ALA A 1 84 ? 8.797 -1.664 36.690 1.00 40.93 84 ALA A O 1
ATOM 648 N N . HIS A 1 85 ? 7.414 -2.119 34.975 1.00 36.17 85 HIS A N 1
ATOM 649 C CA . HIS A 1 85 ? 7.828 -3.533 34.834 1.00 40.43 85 HIS A CA 1
ATOM 650 C C . HIS A 1 85 ? 8.397 -3.833 33.457 1.00 39.15 85 HIS A C 1
ATOM 651 O O . HIS A 1 85 ? 7.776 -4.525 32.640 1.00 38.49 85 HIS A O 1
ATOM 658 N N . GLY A 1 86 ? 9.589 -3.302 33.214 1.00 41.98 86 GLY A N 1
ATOM 659 C CA . GLY A 1 86 ? 10.268 -3.457 31.926 1.00 47.45 86 GLY A CA 1
ATOM 660 C C . GLY A 1 86 ? 10.567 -4.892 31.527 1.00 47.16 86 GLY A C 1
ATOM 661 O O . GLY A 1 86 ? 10.778 -5.175 30.340 1.00 47.01 86 GLY A O 1
ATOM 662 N N . ASP A 1 87 ? 10.595 -5.786 32.522 1.00 43.74 87 ASP A N 1
ATOM 663 C CA . ASP A 1 87 ? 10.772 -7.222 32.306 1.00 47.46 87 ASP A CA 1
ATOM 664 C C . ASP A 1 87 ? 9.621 -7.860 31.508 1.00 47.40 87 ASP A C 1
ATOM 665 O O . ASP A 1 87 ? 9.811 -8.902 30.875 1.00 50.00 87 ASP A O 1
ATOM 670 N N . ILE A 1 88 ? 8.433 -7.248 31.567 1.00 42.08 88 ILE A N 1
ATOM 671 C CA . ILE A 1 88 ? 7.267 -7.712 30.816 1.00 39.26 88 ILE A CA 1
ATOM 672 C C . ILE A 1 88 ? 7.203 -6.991 29.460 1.00 38.91 88 ILE A C 1
ATOM 673 O O . ILE A 1 88 ? 6.882 -5.797 29.393 1.00 34.74 88 ILE A O 1
ATOM 678 N N . PRO A 1 89 ? 7.531 -7.714 28.376 1.00 38.08 89 PRO A N 1
ATOM 679 C CA . PRO A 1 89 ? 7.619 -7.079 27.066 1.00 38.07 89 PRO A CA 1
ATOM 680 C C . PRO A 1 89 ? 6.253 -6.695 26.534 1.00 40.04 89 PRO A C 1
ATOM 681 O O . PRO A 1 89 ? 5.244 -7.243 26.972 1.00 40.33 89 PRO A O 1
ATOM 685 N N . MET A 1 90 ? 6.231 -5.742 25.612 1.00 39.31 90 MET A N 1
ATOM 686 C CA . MET A 1 90 ? 5.041 -5.465 24.835 1.00 38.89 90 MET A CA 1
ATOM 687 C C . MET A 1 90 ? 4.764 -6.646 23.925 1.00 38.25 90 MET A C 1
ATOM 688 O O . MET A 1 90 ? 5.696 -7.320 23.473 1.00 33.13 90 MET A O 1
ATOM 693 N N . THR A 1 91 ? 3.481 -6.882 23.652 1.00 34.36 91 THR A N 1
ATOM 694 C CA . THR A 1 91 ? 3.081 -7.862 22.648 1.00 32.54 91 THR A CA 1
ATOM 695 C C . THR A 1 91 ? 3.256 -7.286 21.250 1.00 31.81 91 THR A C 1
ATOM 696 O O . THR A 1 91 ? 3.251 -6.058 21.053 1.00 34.54 91 THR A O 1
ATOM 700 N N . VAL A 1 92 ? 3.412 -8.180 20.278 1.00 33.45 92 VAL A N 1
ATOM 701 C CA . VAL A 1 92 ? 3.506 -7.801 18.872 1.00 32.35 92 VAL A CA 1
ATOM 702 C C . VAL A 1 92 ? 2.273 -6.990 18.432 1.00 29.25 92 VAL A C 1
ATOM 703 O O . VAL A 1 92 ? 2.405 -5.989 17.731 1.00 29.32 92 VAL A O 1
ATOM 707 N N . ARG A 1 93 ? 1.088 -7.409 18.915 1.00 28.60 93 ARG A N 1
ATOM 708 C CA . ARG A 1 93 ? -0.163 -6.699 18.599 1.00 30.78 93 ARG A CA 1
ATOM 709 C C . ARG A 1 93 ? -0.214 -5.277 19.201 1.00 29.12 93 ARG A C 1
ATOM 710 O O . ARG A 1 93 ? -0.624 -4.331 18.540 1.00 23.01 93 ARG A O 1
ATOM 718 N N . ALA A 1 94 ? 0.215 -5.140 20.456 1.00 23.60 94 ALA A N 1
ATOM 719 C CA . ALA A 1 94 ? 0.314 -3.824 21.088 1.00 26.31 94 ALA A CA 1
ATOM 720 C C . ALA A 1 94 ? 1.257 -2.879 20.320 1.00 24.74 94 ALA A C 1
ATOM 721 O O . ALA A 1 94 ? 0.996 -1.678 20.225 1.00 26.13 94 ALA A O 1
ATOM 723 N N . MET A 1 95 ? 2.345 -3.429 19.773 1.00 27.80 95 MET A N 1
ATOM 724 C CA . MET A 1 95 ? 3.292 -2.623 18.995 1.00 27.30 95 MET A CA 1
ATOM 725 C C . MET A 1 95 ? 2.651 -2.146 17.704 1.00 26.63 95 MET A C 1
ATOM 726 O O . MET A 1 95 ? 2.681 -0.963 17.405 1.00 27.27 95 MET A O 1
ATOM 731 N N . LYS A 1 96 ? 2.048 -3.066 16.961 1.00 26.61 96 LYS A N 1
ATOM 732 C CA . LYS A 1 96 ? 1.446 -2.747 15.664 1.00 32.97 96 LYS A CA 1
ATOM 733 C C . LYS A 1 96 ? 0.335 -1.703 15.719 1.00 31.71 96 LYS A C 1
ATOM 734 O O . LYS A 1 96 ? 0.129 -0.977 14.749 1.00 36.23 96 LYS A O 1
ATOM 740 N N . ALA A 1 97 ? -0.376 -1.649 16.848 1.00 31.24 97 ALA A N 1
ATOM 741 C CA . ALA A 1 97 ? -1.521 -0.768 17.036 1.00 30.20 97 ALA A CA 1
ATOM 742 C C . ALA A 1 97 ? -1.092 0.635 17.502 1.00 30.38 97 ALA A C 1
ATOM 743 O O . ALA A 1 97 ? -1.644 1.202 18.464 1.00 36.06 97 ALA A O 1
ATOM 745 N N . GLY A 1 98 ? -0.085 1.184 16.838 1.00 28.89 98 GLY A N 1
ATOM 746 C CA . GLY A 1 98 ? 0.226 2.604 16.969 1.00 26.82 98 GLY A CA 1
ATOM 747 C C . GLY A 1 98 ? 1.234 3.012 18.030 1.00 25.60 98 GLY A C 1
ATOM 748 O O . GLY A 1 98 ? 1.395 4.223 18.285 1.00 26.09 98 GLY A O 1
ATOM 749 N N . ALA A 1 99 ? 1.920 2.032 18.627 1.00 21.09 99 ALA A N 1
ATOM 750 C CA . ALA A 1 99 ? 3.008 2.300 19.572 1.00 19.48 99 ALA A CA 1
ATOM 751 C C . ALA A 1 99 ? 4.171 3.075 18.954 1.00 22.31 99 ALA A C 1
ATOM 752 O O . ALA A 1 99 ? 4.779 2.643 17.971 1.00 24.94 99 ALA A O 1
ATOM 754 N N . ILE A 1 100 ? 4.493 4.206 19.566 1.00 19.69 100 ILE A N 1
ATOM 755 C CA . ILE A 1 100 ? 5.644 5.007 19.180 1.00 21.96 100 ILE A CA 1
ATOM 756 C C . ILE A 1 100 ? 6.868 4.378 19.793 1.00 18.96 100 ILE A C 1
ATOM 757 O O . ILE A 1 100 ? 7.856 4.116 19.101 1.00 17.73 100 ILE A O 1
ATOM 762 N N . GLU A 1 101 ? 6.760 4.089 21.092 1.00 18.07 101 GLU A N 1
ATOM 763 C CA . GLU A 1 101 ? 7.870 3.646 21.910 1.00 19.38 101 GLU A CA 1
ATOM 764 C C . GLU A 1 101 ? 7.344 3.052 23.228 1.00 18.70 101 GLU A C 1
ATOM 765 O O . GLU A 1 101 ? 6.209 3.296 23.635 1.00 18.35 101 GLU A O 1
ATOM 771 N N . PHE A 1 102 ? 8.199 2.269 23.866 1.00 18.71 102 PHE A N 1
ATOM 772 C CA . PHE A 1 102 ? 7.945 1.574 25.108 1.00 16.32 102 PHE A CA 1
ATOM 773 C C . PHE A 1 102 ? 9.034 2.069 26.058 1.00 20.39 102 PHE A C 1
ATOM 774 O O . PHE A 1 102 ? 10.213 1.871 25.800 1.00 21.66 102 PHE A O 1
ATOM 782 N N . LEU A 1 103 ? 8.656 2.728 27.146 1.00 25.44 103 LEU A N 1
ATOM 783 C CA . LEU A 1 103 ? 9.644 3.368 28.005 1.00 24.92 103 LEU A CA 1
ATOM 784 C C . LEU A 1 103 ? 9.462 2.951 29.432 1.00 26.06 103 LEU A C 1
ATOM 785 O O . LEU A 1 103 ? 8.339 2.699 29.841 1.00 26.11 103 LEU A O 1
ATOM 790 N N . PRO A 1 104 ? 10.577 2.845 30.193 1.00 32.28 104 PRO A N 1
ATOM 791 C CA . PRO A 1 104 ? 10.487 2.535 31.624 1.00 30.77 104 PRO A CA 1
ATOM 792 C C . PRO A 1 104 ? 10.089 3.724 32.501 1.00 35.69 104 PRO A C 1
ATOM 793 O O . PRO A 1 104 ? 10.318 4.890 32.142 1.00 32.13 104 PRO A O 1
ATOM 797 N N . LYS A 1 105 ? 9.490 3.414 33.645 1.00 31.55 105 LYS A N 1
ATOM 798 C CA . LYS A 1 105 ? 9.355 4.373 34.717 1.00 35.72 105 LYS A CA 1
ATOM 799 C C . LYS A 1 105 ? 10.365 3.912 35.747 1.00 39.32 105 LYS A C 1
ATOM 800 O O . LYS A 1 105 ? 10.405 2.728 36.050 1.00 41.60 105 LYS A O 1
ATOM 806 N N . PRO A 1 106 ? 11.212 4.828 36.263 1.00 42.57 106 PRO A N 1
ATOM 807 C CA . PRO A 1 106 ? 11.374 6.231 35.861 1.00 42.77 106 PRO A CA 1
ATOM 808 C C . PRO A 1 106 ? 12.025 6.371 34.493 1.00 40.34 106 PRO A C 1
ATOM 809 O O . PRO A 1 106 ? 12.829 5.524 34.083 1.00 41.76 106 PRO A O 1
ATOM 813 N N . PHE A 1 107 ? 11.647 7.426 33.782 1.00 45.04 107 PHE A N 1
ATOM 814 C CA . PHE A 1 107 ? 12.109 7.626 32.412 1.00 48.60 107 PHE A CA 1
ATOM 815 C C . PHE A 1 107 ? 13.083 8.776 32.302 1.00 47.01 107 PHE A C 1
ATOM 816 O O . PHE A 1 107 ? 13.083 9.701 33.114 1.00 44.65 107 PHE A O 1
ATOM 824 N N . GLU A 1 108 ? 13.927 8.662 31.287 1.00 47.68 108 GLU A N 1
ATOM 825 C CA . GLU A 1 108 ? 14.761 9.733 30.817 1.00 48.79 108 GLU A CA 1
ATOM 826 C C . GLU A 1 108 ? 13.793 10.756 30.232 1.00 45.81 108 GLU A C 1
ATOM 827 O O . GLU A 1 108 ? 13.005 10.433 29.336 1.00 40.78 108 GLU A O 1
ATOM 833 N N . GLU A 1 109 ? 13.837 11.972 30.770 1.00 43.19 109 GLU A N 1
ATOM 834 C CA . GLU A 1 109 ? 12.994 13.084 30.310 1.00 41.58 109 GLU A CA 1
ATOM 835 C C . GLU A 1 109 ? 13.068 13.298 28.806 1.00 36.71 109 GLU A C 1
ATOM 836 O O . GLU A 1 109 ? 12.033 13.471 28.159 1.00 33.71 109 GLU A O 1
ATOM 842 N N . GLN A 1 110 ? 14.286 13.253 28.258 1.00 29.22 110 GLN A N 1
ATOM 843 C CA . GLN A 1 110 ? 14.538 13.561 26.847 1.00 31.15 110 GLN A CA 1
ATOM 844 C C . GLN A 1 110 ? 14.032 12.468 25.890 1.00 26.86 110 GLN A C 1
ATOM 845 O O . GLN A 1 110 ? 13.445 12.764 24.856 1.00 29.90 110 GLN A O 1
ATOM 851 N N . ALA A 1 111 ? 14.281 11.217 26.253 1.00 24.64 111 ALA A N 1
ATOM 852 C CA . ALA A 1 111 ? 13.696 10.044 25.610 1.00 25.62 111 ALA A CA 1
ATOM 853 C C . ALA A 1 111 ? 12.170 10.174 25.531 1.00 24.74 111 ALA A C 1
ATOM 854 O O . ALA A 1 111 ? 11.577 9.950 24.472 1.00 25.77 111 ALA A O 1
ATOM 856 N N . LEU A 1 112 ? 11.541 10.557 26.641 1.00 22.82 112 LEU A N 1
ATOM 857 C CA . LEU A 1 112 ? 10.085 10.719 26.650 1.00 26.56 112 LEU A CA 1
ATOM 858 C C . LEU A 1 112 ? 9.669 11.855 25.695 1.00 27.95 112 LEU A C 1
ATOM 859 O O . LEU A 1 112 ? 8.856 11.634 24.794 1.00 23.47 112 LEU A O 1
ATOM 864 N N . LEU A 1 113 ? 10.277 13.035 25.857 1.00 24.08 113 LEU A N 1
ATOM 865 C CA . LEU A 1 113 ? 10.053 14.197 24.947 1.00 29.02 113 LEU A CA 1
ATOM 866 C C . LEU A 1 113 ? 10.255 13.906 23.452 1.00 25.21 113 LEU A C 1
ATOM 867 O O . LEU A 1 113 ? 9.445 14.328 22.629 1.00 25.41 113 LEU A O 1
ATOM 872 N N . ASP A 1 114 ? 11.350 13.217 23.108 1.00 22.94 114 ASP A N 1
ATOM 873 C CA . ASP A 1 114 ? 11.587 12.775 21.735 1.00 26.16 114 ASP A CA 1
ATOM 874 C C . ASP A 1 114 ? 10.443 11.889 21.205 1.00 21.53 114 ASP A C 1
ATOM 875 O O . ASP A 1 114 ? 10.071 12.003 20.048 1.00 26.26 114 ASP A O 1
ATOM 880 N N . ALA A 1 115 ? 9.923 10.996 22.042 1.00 16.82 115 ALA A N 1
ATOM 881 C CA . ALA A 1 115 ? 8.856 10.079 21.625 1.00 20.54 115 ALA A CA 1
ATOM 882 C C . ALA A 1 115 ? 7.567 10.847 21.352 1.00 17.27 115 ALA A C 1
ATOM 883 O O . ALA A 1 115 ? 6.880 10.619 20.346 1.00 19.51 115 ALA A O 1
ATOM 885 N N . ILE A 1 116 ? 7.250 11.767 22.253 1.00 17.25 116 ILE A N 1
ATOM 886 C CA . ILE A 1 116 ? 6.081 12.617 22.113 1.00 22.85 116 ILE A CA 1
ATOM 887 C C . ILE A 1 116 ? 6.147 13.525 20.879 1.00 24.80 116 ILE A C 1
ATOM 888 O O . ILE A 1 116 ? 5.134 13.734 20.210 1.00 29.72 116 ILE A O 1
ATOM 893 N N . GLU A 1 117 ? 7.321 14.029 20.549 1.00 25.07 117 GLU A N 1
ATOM 894 C CA . GLU A 1 117 ? 7.534 14.871 19.368 1.00 28.66 117 GLU A CA 1
ATOM 895 C C . GLU A 1 117 ? 7.285 14.015 18.129 1.00 30.16 117 GLU A C 1
ATOM 896 O O . GLU A 1 117 ? 6.612 14.424 17.175 1.00 27.80 117 GLU A O 1
ATOM 902 N N . GLN A 1 118 ? 7.854 12.812 18.164 1.00 27.47 118 GLN A N 1
ATOM 903 C CA . GLN A 1 118 ? 7.628 11.832 17.124 1.00 29.71 118 GLN A CA 1
ATOM 904 C C . GLN A 1 118 ? 6.137 11.556 16.996 1.00 26.44 118 GLN A C 1
ATOM 905 O O . GLN A 1 118 ? 5.599 11.583 15.898 1.00 26.74 118 GLN A O 1
ATOM 911 N N . GLY A 1 119 ? 5.455 11.357 18.126 1.00 24.87 119 GLY A N 1
ATOM 912 C CA . GLY A 1 119 ? 4.022 11.064 18.106 1.00 24.84 119 GLY A CA 1
ATOM 913 C C . GLY A 1 119 ? 3.178 12.204 17.551 1.00 25.14 119 GLY A C 1
ATOM 914 O O . GLY A 1 119 ? 2.260 11.980 16.766 1.00 22.86 119 GLY A O 1
ATOM 915 N N . LEU A 1 120 ? 3.486 13.432 17.944 1.00 24.15 120 LEU A N 1
ATOM 916 C CA . LEU A 1 120 ? 2.713 14.570 17.456 1.00 30.25 120 LEU A CA 1
ATOM 917 C C . LEU A 1 120 ? 2.821 14.677 15.937 1.00 27.30 120 LEU A C 1
ATOM 918 O O . LEU A 1 120 ? 1.812 14.868 15.266 1.00 30.12 120 LEU A O 1
ATOM 923 N N . GLN A 1 121 ? 4.025 14.506 15.397 1.00 33.96 121 GLN A N 1
ATOM 924 C CA . GLN A 1 121 ? 4.224 14.565 13.939 1.00 34.74 121 GLN A CA 1
ATOM 925 C C . GLN A 1 121 ? 3.447 13.455 13.218 1.00 35.04 121 GLN A C 1
ATOM 926 O O . GLN A 1 121 ? 2.857 13.698 12.172 1.00 31.73 121 GLN A O 1
ATOM 932 N N . LEU A 1 122 ? 3.430 12.249 13.786 1.00 29.23 122 LEU A N 1
ATOM 933 C CA . LEU A 1 122 ? 2.668 11.161 13.204 1.00 26.74 122 LEU A CA 1
ATOM 934 C C . LEU A 1 122 ? 1.181 11.404 13.328 1.00 29.47 122 LEU A C 1
ATOM 935 O O . LEU A 1 122 ? 0.420 10.955 12.484 1.00 29.44 122 LEU A O 1
ATOM 940 N N . ASN A 1 123 ? 0.765 12.117 14.374 1.00 26.09 123 ASN A N 1
ATOM 941 C CA . ASN A 1 123 ? -0.644 12.454 14.523 1.00 26.61 123 ASN A CA 1
ATOM 942 C C . ASN A 1 123 ? -1.061 13.517 13.513 1.00 27.07 123 ASN A C 1
ATOM 943 O O . ASN A 1 123 ? -2.102 13.377 12.878 1.00 30.51 123 ASN A O 1
ATOM 948 N N . ALA A 1 124 ? -0.247 14.566 13.384 1.00 29.23 124 ALA A N 1
ATOM 949 C CA . ALA A 1 124 ? -0.473 15.643 12.412 1.00 33.19 124 ALA A CA 1
ATOM 950 C C . ALA A 1 124 ? -0.647 15.067 10.998 1.00 35.80 124 ALA A C 1
ATOM 951 O O . ALA A 1 124 ? -1.620 15.371 10.294 1.00 32.56 124 ALA A O 1
ATOM 953 N N . GLU A 1 125 ? 0.289 14.208 10.612 1.00 38.70 125 GLU A N 1
ATOM 954 C CA . GLU A 1 125 ? 0.257 13.549 9.312 1.00 42.49 125 GLU A CA 1
ATOM 955 C C . GLU A 1 125 ? -0.997 12.718 9.098 1.00 42.92 125 GLU A C 1
ATOM 956 O O . GLU A 1 125 ? -1.666 12.858 8.075 1.00 39.62 125 GLU A O 1
ATOM 962 N N . ARG A 1 126 ? -1.294 11.844 10.061 1.00 44.12 126 ARG A N 1
ATOM 963 C CA . ARG A 1 126 ? -2.487 10.966 10.031 1.00 42.17 126 ARG A CA 1
ATOM 964 C C . ARG A 1 126 ? -3.760 11.764 9.901 1.00 43.87 126 ARG A C 1
ATOM 965 O O . ARG A 1 126 ? -4.639 11.429 9.097 1.00 42.44 126 ARG A O 1
ATOM 973 N N . ARG A 1 127 ? -3.877 12.817 10.711 1.00 42.20 127 ARG A N 1
ATOM 974 C CA . ARG A 1 127 ? -5.053 13.685 10.688 1.00 45.67 127 ARG A CA 1
ATOM 975 C C . ARG A 1 127 ? -5.240 14.402 9.346 1.00 47.32 127 ARG A C 1
ATOM 976 O O . ARG A 1 127 ? -6.374 14.563 8.879 1.00 45.98 127 ARG A O 1
ATOM 984 N N . GLN A 1 128 ? -4.131 14.833 8.745 1.00 45.92 128 GLN A N 1
ATOM 985 C CA . GLN A 1 128 ? -4.143 15.490 7.435 1.00 46.04 128 GLN A CA 1
ATOM 986 C C . GLN A 1 128 ? -4.671 14.554 6.351 1.00 46.94 128 GLN A C 1
ATOM 987 O O . GLN A 1 128 ? -5.476 14.967 5.523 1.00 45.86 128 GLN A O 1
ATOM 993 N N . ALA A 1 129 ? -4.221 13.298 6.374 1.00 43.88 129 ALA A N 1
ATOM 994 C CA . ALA A 1 129 ? -4.703 12.266 5.459 1.00 47.24 129 ALA A CA 1
ATOM 995 C C . ALA A 1 129 ? -6.162 11.864 5.709 1.00 51.14 129 ALA A C 1
ATOM 996 O O . ALA A 1 129 ? -6.797 11.255 4.840 1.00 55.28 129 ALA A O 1
ATOM 998 N N . ARG A 1 130 ? -6.682 12.212 6.865 1.00 51.84 130 ARG A N 1
ATOM 999 C CA . ARG A 1 130 ? -8.085 11.952 7.286 1.00 51.68 130 ARG A CA 1
ATOM 1000 C C . ARG A 1 130 ? -8.971 13.078 6.771 1.00 50.36 130 ARG A C 1
ATOM 1001 O O . ARG A 1 130 ? -10.011 12.855 6.178 1.00 49.36 130 ARG A O 1
ATOM 1009 N N . GLU A 1 131 ? -8.520 14.304 7.025 1.00 48.42 131 GLU A N 1
ATOM 1010 C CA . GLU A 1 131 ? -9.211 15.503 6.569 1.00 51.13 131 GLU A CA 1
ATOM 1011 C C . GLU A 1 131 ? -9.297 15.565 5.031 1.00 55.13 131 GLU A C 1
ATOM 1012 O O . GLU A 1 131 ? -10.322 15.988 4.470 1.00 55.02 131 GLU A O 1
ATOM 1018 N N . THR A 1 132 ? -8.230 15.128 4.362 1.00 54.36 132 THR A N 1
ATOM 1019 C CA . THR A 1 132 ? -8.170 15.128 2.901 1.00 56.70 132 THR A CA 1
ATOM 1020 C C . THR A 1 132 ? -9.183 14.163 2.287 1.00 57.54 132 THR A C 1
ATOM 1021 O O . THR A 1 132 ? -9.964 14.564 1.431 1.00 60.95 132 THR A O 1
ATOM 1025 N N . GLN A 1 133 ? -9.173 12.907 2.733 1.00 59.27 133 GLN A N 1
ATOM 1026 C CA . GLN A 1 133 ? -10.115 11.830 2.340 1.00 58.11 133 GLN A CA 1
ATOM 1027 C C . GLN A 1 133 ? -11.563 12.221 2.625 1.00 59.30 133 GLN A C 1
ATOM 1028 O O . GLN A 1 133 ? -12.464 11.894 1.857 1.00 58.02 133 GLN A O 1
ATOM 1034 N N . ASP A 1 134 ? -11.736 12.934 3.738 1.00 59.69 134 ASP A N 1
ATOM 1035 C CA . ASP A 1 134 ? -13.048 13.409 4.166 1.00 60.96 134 ASP A CA 1
ATOM 1036 C C . ASP A 1 134 ? -13.542 14.499 3.219 1.00 61.02 134 ASP A C 1
ATOM 1037 O O . ASP A 1 134 ? -14.694 14.470 2.773 1.00 60.13 134 ASP A O 1
ATOM 1042 N N . GLN A 1 135 ? -12.658 15.448 2.916 1.00 59.10 135 GLN A N 1
ATOM 1043 C CA . GLN A 1 135 ? -12.928 16.534 1.988 1.00 58.68 135 GLN A CA 1
ATOM 1044 C C . GLN A 1 135 ? -13.235 16.015 0.566 1.00 57.66 135 GLN A C 1
ATOM 1045 O O . GLN A 1 135 ? -14.099 16.546 -0.124 1.00 57.45 135 GLN A O 1
ATOM 1051 N N . LEU A 1 136 ? -12.527 14.967 0.148 1.00 55.42 136 LEU A N 1
ATOM 1052 C CA . LEU A 1 136 ? -12.664 14.443 -1.218 1.00 53.02 136 LEU A CA 1
ATOM 1053 C C . LEU A 1 136 ? -13.875 13.533 -1.438 1.00 53.68 136 LEU A C 1
ATOM 1054 O O . LEU A 1 136 ? -14.347 13.392 -2.567 1.00 49.08 136 LEU A O 1
ATOM 1059 N N . GLU A 1 137 ? -14.363 12.922 -0.379 1.00 54.30 137 GLU A N 1
ATOM 1060 C CA . GLU A 1 137 ? -15.563 12.108 -0.426 1.00 53.82 137 GLU A CA 1
ATOM 1061 C C . GLU A 1 137 ? -16.803 13.044 -0.551 1.00 53.89 137 GLU A C 1
ATOM 1062 O O . GLU A 1 137 ? -17.755 12.712 -1.251 1.00 53.41 137 GLU A O 1
ATOM 1068 N N . GLN A 1 138 ? -16.771 14.213 0.136 1.00 50.74 138 GLN A N 1
ATOM 1069 C CA . GLN A 1 138 ? -17.833 15.184 0.092 1.00 52.51 138 GLN A CA 1
ATOM 1070 C C . GLN A 1 138 ? -17.857 15.852 -1.298 1.00 53.20 138 GLN A C 1
ATOM 1071 O O . GLN A 1 138 ? -18.930 16.038 -1.858 1.00 54.74 138 GLN A O 1
ATOM 1077 N N . LEU A 1 139 ? -16.714 16.217 -1.880 1.00 51.97 139 LEU A N 1
ATOM 1078 C CA . LEU A 1 139 ? -16.665 16.776 -3.227 1.00 46.24 139 LEU A CA 1
ATOM 1079 C C . LEU A 1 139 ? -17.163 15.784 -4.270 1.00 42.46 139 LEU A C 1
ATOM 1080 O O . LEU A 1 139 ? -17.979 16.126 -5.121 1.00 40.87 139 LEU A O 1
ATOM 1085 N N . PHE A 1 140 ? -16.684 14.551 -4.195 1.00 41.37 140 PHE A N 1
ATOM 1086 C CA . PHE A 1 140 ? -17.077 13.548 -5.174 1.00 44.24 140 PHE A CA 1
ATOM 1087 C C . PHE A 1 140 ? -18.516 13.067 -5.025 1.00 44.76 140 PHE A C 1
ATOM 1088 O O . PHE A 1 140 ? -19.170 12.763 -6.029 1.00 44.06 140 PHE A O 1
ATOM 1096 N N . SER A 1 141 ? -19.009 13.006 -3.786 1.00 46.15 141 SER A N 1
ATOM 1097 C CA . SER A 1 141 ? -20.391 12.590 -3.517 1.00 45.65 141 SER A CA 1
ATOM 1098 C C . SER A 1 141 ? -21.402 13.634 -3.989 1.00 45.72 141 SER A C 1
ATOM 1099 O O . SER A 1 141 ? -22.584 13.325 -4.172 1.00 46.71 141 SER A O 1
ATOM 1102 N N . SER A 1 142 ? -20.932 14.862 -4.205 1.00 43.34 142 SER A N 1
ATOM 1103 C CA . SER A 1 142 ? -21.803 15.948 -4.637 1.00 43.54 142 SER A CA 1
ATOM 1104 C C . SER A 1 142 ? -22.086 15.946 -6.149 1.00 45.54 142 SER A C 1
ATOM 1105 O O . SER A 1 142 ? -22.786 16.835 -6.651 1.00 44.00 142 SER A O 1
ATOM 1108 N N . LEU A 1 143 ? -21.532 14.961 -6.860 1.00 40.39 143 LEU A N 1
ATOM 1109 C CA . LEU A 1 143 ? -21.714 14.830 -8.302 1.00 39.94 143 LEU A CA 1
ATOM 1110 C C . LEU A 1 143 ? -22.899 13.910 -8.573 1.00 41.89 143 LEU A C 1
ATOM 1111 O O . LEU A 1 143 ? -23.126 12.944 -7.838 1.00 39.42 143 LEU A O 1
ATOM 1116 N N . THR A 1 144 ? -23.647 14.222 -9.631 1.00 39.49 144 THR A N 1
ATOM 1117 C CA . THR A 1 144 ? -24.782 13.409 -10.049 1.00 38.40 144 THR A CA 1
ATOM 1118 C C . THR A 1 144 ? -24.258 12.224 -10.845 1.00 39.05 144 THR A C 1
ATOM 1119 O O . THR A 1 144 ? -23.086 12.217 -11.249 1.00 43.57 144 THR A O 1
ATOM 1123 N N . GLY A 1 145 ? -25.105 11.219 -11.059 1.00 35.40 145 GLY A N 1
ATOM 1124 C CA . GLY A 1 145 ? -24.761 10.077 -11.914 1.00 33.73 145 GLY A CA 1
ATOM 1125 C C . GLY A 1 145 ? -24.339 10.486 -13.320 1.00 35.87 145 GLY A C 1
ATOM 1126 O O . GLY A 1 145 ? -23.408 9.911 -13.886 1.00 37.29 145 GLY A O 1
ATOM 1127 N N . ARG A 1 146 ? -25.043 11.470 -13.879 1.00 35.09 146 ARG A N 1
ATOM 1128 C CA . ARG A 1 146 ? -24.723 12.035 -15.196 1.00 35.96 146 ARG A CA 1
ATOM 1129 C C . ARG A 1 146 ? -23.318 12.625 -15.225 1.00 30.76 146 ARG A C 1
ATOM 1130 O O . ARG A 1 146 ? -22.526 12.304 -16.101 1.00 28.61 146 ARG A O 1
ATOM 1138 N N . GLU A 1 147 ? -23.037 13.491 -14.261 1.00 28.36 147 GLU A N 1
ATOM 1139 C CA . GLU A 1 147 ? -21.717 14.082 -14.100 1.00 34.40 147 GLU A CA 1
ATOM 1140 C C . GLU A 1 147 ? -20.632 13.019 -13.878 1.00 34.86 147 GLU A C 1
ATOM 1141 O O . GLU A 1 147 ? -19.521 13.145 -14.422 1.00 33.85 147 GLU A O 1
ATOM 1147 N N . GLN A 1 148 ? -20.968 11.964 -13.134 1.00 34.83 148 GLN A N 1
ATOM 1148 C CA . GLN A 1 148 ? -20.052 10.838 -12.916 1.00 38.75 148 GLN A CA 1
ATOM 1149 C C . GLN A 1 148 ? -19.669 10.164 -14.233 1.00 37.80 148 GLN A C 1
ATOM 1150 O O . GLN A 1 148 ? -18.502 9.850 -14.452 1.00 35.00 148 GLN A O 1
ATOM 1156 N N . GLN A 1 149 ? -20.657 9.953 -15.106 1.00 36.21 149 GLN A N 1
ATOM 1157 C CA . GLN A 1 149 ? -20.428 9.378 -16.434 1.00 35.87 149 GLN A CA 1
ATOM 1158 C C . GLN A 1 149 ? -19.504 10.244 -17.293 1.00 31.01 149 GLN A C 1
ATOM 1159 O O . GLN A 1 149 ? -18.633 9.727 -17.998 1.00 29.46 149 GLN A O 1
ATOM 1165 N N . VAL A 1 150 ? -19.709 11.561 -17.244 1.00 26.93 150 VAL A N 1
ATOM 1166 C CA . VAL A 1 150 ? -18.862 12.492 -17.989 1.00 24.22 150 VAL A CA 1
ATOM 1167 C C . VAL A 1 150 ? -17.415 12.493 -17.433 1.00 23.08 150 VAL A C 1
ATOM 1168 O O . VAL A 1 150 ? -16.459 12.384 -18.197 1.00 20.46 150 VAL A O 1
ATOM 1172 N N . LEU A 1 151 ? -17.278 12.582 -16.113 1.00 21.09 151 LEU A N 1
ATOM 1173 C CA . LEU A 1 151 ? -15.985 12.519 -15.444 1.00 25.90 151 LEU A CA 1
ATOM 1174 C C . LEU A 1 151 ? -15.154 11.295 -15.857 1.00 26.35 151 LEU A C 1
ATOM 1175 O O . LEU A 1 151 ? -13.991 11.431 -16.228 1.00 25.73 151 LEU A O 1
ATOM 1180 N N . GLN A 1 152 ? -15.772 10.115 -15.799 1.00 25.98 152 GLN A N 1
ATOM 1181 C CA . GLN A 1 152 ? -15.137 8.867 -16.190 1.00 24.75 152 GLN A CA 1
ATOM 1182 C C . GLN A 1 152 ? -14.588 8.862 -17.606 1.00 28.77 152 GLN A C 1
ATOM 1183 O O . GLN A 1 152 ? -13.560 8.244 -17.853 1.00 27.00 152 GLN A O 1
ATOM 1189 N N . LEU A 1 153 ? -15.261 9.531 -18.536 1.00 24.87 153 LEU A N 1
ATOM 1190 C CA . LEU A 1 153 ? -14.797 9.510 -19.920 1.00 30.47 153 LEU A CA 1
ATOM 1191 C C . LEU A 1 153 ? -13.740 10.582 -20.156 1.00 30.59 153 LEU A C 1
ATOM 1192 O O . LEU A 1 153 ? -12.819 10.388 -20.960 1.00 28.95 153 LEU A O 1
ATOM 1197 N N . THR A 1 154 ? -13.912 11.706 -19.456 1.00 27.93 154 THR A N 1
ATOM 1198 C CA . THR A 1 154 ? -13.000 12.846 -19.456 1.00 31.78 154 THR A CA 1
ATOM 1199 C C . THR A 1 154 ? -11.586 12.465 -18.967 1.00 33.62 154 THR A C 1
ATOM 1200 O O . THR A 1 154 ? -10.578 12.901 -19.530 1.00 31.16 154 THR A O 1
ATOM 1204 N N . ILE A 1 155 ? -11.512 11.653 -17.921 1.00 30.17 155 ILE A N 1
ATOM 1205 C CA . ILE A 1 155 ? -10.209 11.247 -17.433 1.00 35.82 155 ILE A CA 1
ATOM 1206 C C . ILE A 1 155 ? -9.628 10.107 -18.300 1.00 37.42 155 ILE A C 1
ATOM 1207 O O . ILE A 1 155 ? -8.542 9.582 -18.008 1.00 39.57 155 ILE A O 1
ATOM 1212 N N . ARG A 1 156 ? -10.311 9.786 -19.405 1.00 36.06 156 ARG A N 1
ATOM 1213 C CA . ARG A 1 156 ? -9.851 8.792 -20.412 1.00 34.24 156 ARG A CA 1
ATOM 1214 C C . ARG A 1 156 ? -9.332 9.561 -21.641 1.00 33.87 156 ARG A C 1
ATOM 1215 O O . ARG A 1 156 ? -9.007 8.954 -22.671 1.00 34.77 156 ARG A O 1
ATOM 1223 N N . GLY A 1 157 ? -9.244 10.882 -21.529 1.00 28.26 157 GLY A N 1
ATOM 1224 C CA . GLY A 1 157 ? -8.722 11.722 -22.597 1.00 30.83 157 GLY A CA 1
ATOM 1225 C C . GLY A 1 157 ? -9.648 11.973 -23.780 1.00 27.24 157 GLY A C 1
ATOM 1226 O O . GLY A 1 157 ? -9.199 12.495 -24.800 1.00 32.23 157 GLY A O 1
ATOM 1227 N N . LEU A 1 158 ? -10.928 11.625 -23.650 1.00 28.92 158 LEU A N 1
ATOM 1228 C CA . LEU A 1 158 ? -11.904 11.853 -24.727 1.00 30.08 158 LEU A CA 1
ATOM 1229 C C . LEU A 1 158 ? -12.189 13.373 -24.906 1.00 29.40 158 LEU A C 1
ATOM 1230 O O . LEU A 1 158 ? -12.173 14.147 -23.945 1.00 34.05 158 LEU A O 1
ATOM 1235 N N . MET A 1 159 ? -12.428 13.764 -26.150 1.00 35.03 159 MET A N 1
ATOM 1236 C CA . MET A 1 159 ? -12.861 15.120 -26.494 1.00 41.27 159 MET A CA 1
ATOM 1237 C C . MET A 1 159 ? -14.384 15.221 -26.314 1.00 38.32 159 MET A C 1
ATOM 1238 O O . MET A 1 159 ? -15.081 14.199 -26.369 1.00 34.27 159 MET A O 1
ATOM 1243 N N . ASN A 1 160 ? -14.892 16.434 -26.079 1.00 35.06 160 ASN A N 1
ATOM 1244 C CA . ASN A 1 160 ? -16.319 16.633 -25.788 1.00 34.54 160 ASN A CA 1
ATOM 1245 C C . ASN A 1 160 ? -17.194 15.952 -26.830 1.00 34.42 160 ASN A C 1
ATOM 1246 O O . ASN A 1 160 ? -18.149 15.252 -26.487 1.00 34.91 160 ASN A O 1
ATOM 1251 N N . LYS A 1 161 ? -16.855 16.159 -28.102 1.00 35.12 161 LYS A N 1
ATOM 1252 C CA . LYS A 1 161 ? -17.538 15.501 -29.220 1.00 34.82 161 LYS A CA 1
ATOM 1253 C C . LYS A 1 161 ? -17.617 13.987 -29.039 1.00 31.23 161 LYS A C 1
ATOM 1254 O O . LYS A 1 161 ? -18.656 13.392 -29.298 1.00 29.46 161 LYS A O 1
ATOM 1260 N N . GLN A 1 162 ? -16.528 13.365 -28.589 1.00 28.14 162 GLN A N 1
ATOM 1261 C CA . GLN A 1 162 ? -16.512 11.902 -28.428 1.00 29.88 162 GLN A CA 1
ATOM 1262 C C . GLN A 1 162 ? -17.290 11.463 -27.197 1.00 25.38 162 GLN A C 1
ATOM 1263 O O . GLN A 1 162 ? -17.968 10.431 -27.225 1.00 29.10 162 GLN A O 1
ATOM 1269 N N . ILE A 1 163 ? -17.218 12.254 -26.127 1.00 26.10 163 ILE A N 1
ATOM 1270 C CA . ILE A 1 163 ? -17.986 11.965 -24.912 1.00 25.93 163 ILE A CA 1
ATOM 1271 C C . ILE A 1 163 ? -19.477 11.993 -25.218 1.00 28.38 163 ILE A C 1
ATOM 1272 O O . ILE A 1 163 ? -20.206 11.067 -24.848 1.00 29.09 163 ILE A O 1
ATOM 1277 N N . ALA A 1 164 ? -19.908 13.053 -25.912 1.00 26.85 164 ALA A N 1
ATOM 1278 C CA . ALA A 1 164 ? -21.303 13.235 -26.337 1.00 28.38 164 ALA A CA 1
ATOM 1279 C C . ALA A 1 164 ? -21.848 12.009 -27.079 1.00 27.09 164 ALA A C 1
ATOM 1280 O O . ALA A 1 164 ? -22.928 11.517 -26.757 1.00 31.21 164 ALA A O 1
ATOM 1282 N N . GLY A 1 165 ? -21.094 11.549 -28.076 1.00 26.52 165 GLY A N 1
ATOM 1283 C CA . GLY A 1 165 ? -21.460 10.393 -28.882 1.00 33.88 165 GLY A CA 1
ATOM 1284 C C . GLY A 1 165 ? -21.508 9.108 -28.084 1.00 33.79 165 GLY A C 1
ATOM 1285 O O . GLY A 1 165 ? -22.400 8.285 -28.288 1.00 36.37 165 GLY A O 1
ATOM 1286 N N . GLU A 1 166 ? -20.551 8.933 -27.177 1.00 38.46 166 GLU A N 1
ATOM 1287 C CA . GLU A 1 166 ? -20.498 7.742 -26.305 1.00 37.74 166 GLU A CA 1
ATOM 1288 C C . GLU A 1 166 ? -21.693 7.621 -25.362 1.00 37.08 166 GLU A C 1
ATOM 1289 O O . GLU A 1 166 ? -22.197 6.523 -25.125 1.00 41.88 166 GLU A O 1
ATOM 1295 N N . LEU A 1 167 ? -22.133 8.749 -24.816 1.00 32.68 167 LEU A N 1
ATOM 1296 C CA . LEU A 1 167 ? -23.221 8.781 -23.846 1.00 30.69 167 LEU A CA 1
ATOM 1297 C C . LEU A 1 167 ? -24.591 9.031 -24.482 1.00 28.90 167 LEU A C 1
ATOM 1298 O O . LEU A 1 167 ? -25.615 8.889 -23.817 1.00 25.89 167 LEU A O 1
ATOM 1303 N N . GLY A 1 168 ? -24.603 9.419 -25.757 1.00 28.03 168 GLY A N 1
ATOM 1304 C CA . GLY A 1 168 ? -25.849 9.775 -26.448 1.00 32.19 168 GLY A CA 1
ATOM 1305 C C . GLY A 1 168 ? -26.478 11.098 -26.006 1.00 32.70 168 GLY A C 1
ATOM 1306 O O . GLY A 1 168 ? -27.714 11.222 -25.936 1.00 32.42 168 GLY A O 1
ATOM 1307 N N . ILE A 1 169 ? -25.630 12.085 -25.706 1.00 28.03 169 ILE A N 1
ATOM 1308 C CA . ILE A 1 169 ? -26.080 13.424 -25.273 1.00 20.58 169 ILE A CA 1
ATOM 1309 C C . ILE A 1 169 ? -25.513 14.497 -26.227 1.00 24.18 169 ILE A C 1
ATOM 1310 O O . ILE A 1 169 ? -24.647 14.193 -27.060 1.00 25.23 169 ILE A O 1
ATOM 1315 N N . ALA A 1 170 ? -26.004 15.733 -26.145 1.00 17.35 170 ALA A N 1
ATOM 1316 C CA . ALA A 1 170 ? -25.514 16.760 -27.026 1.00 21.13 170 ALA A CA 1
ATOM 1317 C C . ALA A 1 170 ? -24.139 17.197 -26.516 1.00 23.85 170 ALA A C 1
ATOM 1318 O O . ALA A 1 170 ? -23.817 16.988 -25.353 1.00 22.79 170 ALA A O 1
ATOM 1320 N N . GLU A 1 171 ? -23.350 17.816 -27.386 1.00 28.26 171 GLU A N 1
ATOM 1321 C CA . GLU A 1 171 ? -22.028 18.287 -27.022 1.00 30.76 171 GLU A CA 1
ATOM 1322 C C . GLU A 1 171 ? -22.119 19.389 -25.971 1.00 29.22 171 GLU A C 1
ATOM 1323 O O . GLU A 1 171 ? -21.373 19.381 -24.996 1.00 29.53 171 GLU A O 1
ATOM 1329 N N . VAL A 1 172 ? -23.063 20.308 -26.149 1.00 26.75 172 VAL A N 1
ATOM 1330 C CA . VAL A 1 172 ? -23.329 21.350 -25.162 1.00 26.24 172 VAL A CA 1
ATOM 1331 C C . VAL A 1 172 ? -23.645 20.757 -23.784 1.00 25.83 172 VAL A C 1
ATOM 1332 O O . VAL A 1 172 ? -23.160 21.251 -22.751 1.00 23.08 172 VAL A O 1
ATOM 1336 N N . THR A 1 173 ? -24.435 19.686 -23.763 1.00 20.98 173 THR A N 1
ATOM 1337 C CA . THR A 1 173 ? -24.698 18.989 -22.500 1.00 23.56 173 THR A CA 1
ATOM 1338 C C . THR A 1 173 ? -23.384 18.535 -21.831 1.00 23.94 173 THR A C 1
ATOM 1339 O O . THR A 1 173 ? -23.212 18.695 -20.614 1.00 21.92 173 THR A O 1
ATOM 1343 N N . VAL A 1 174 ? -22.459 17.996 -22.630 1.00 23.85 174 VAL A N 1
ATOM 1344 C CA . VAL A 1 174 ? -21.167 17.560 -22.091 1.00 22.76 174 VAL A CA 1
ATOM 1345 C C . VAL A 1 174 ? -20.390 18.754 -21.544 1.00 22.52 174 VAL A C 1
ATOM 1346 O O . VAL A 1 174 ? -19.804 18.675 -20.462 1.00 20.65 174 VAL A O 1
ATOM 1350 N N . LYS A 1 175 ? -20.394 19.829 -22.319 1.00 22.29 175 LYS A N 1
ATOM 1351 C CA . LYS A 1 175 ? -19.688 21.066 -21.948 1.00 28.15 175 LYS A CA 1
ATOM 1352 C C . LYS A 1 175 ? -20.143 21.563 -20.591 1.00 27.28 175 LYS A C 1
ATOM 1353 O O . LYS A 1 175 ? -19.331 21.893 -19.741 1.00 29.01 175 LYS A O 1
ATOM 1359 N N . VAL A 1 176 ? -21.459 21.602 -20.425 1.00 23.55 176 VAL A N 1
ATOM 1360 C CA . VAL A 1 176 ? -22.087 22.076 -19.218 1.00 23.55 176 VAL A CA 1
ATOM 1361 C C . VAL A 1 176 ? -21.765 21.125 -18.059 1.00 24.84 176 VAL A C 1
ATOM 1362 O O . VAL A 1 176 ? -21.356 21.578 -16.998 1.00 28.17 176 VAL A O 1
ATOM 1366 N N . HIS A 1 177 ? -21.930 19.816 -18.254 1.00 22.18 177 HIS A N 1
ATOM 1367 C CA . HIS A 1 177 ? -21.512 18.855 -17.223 1.00 23.38 177 HIS A CA 1
ATOM 1368 C 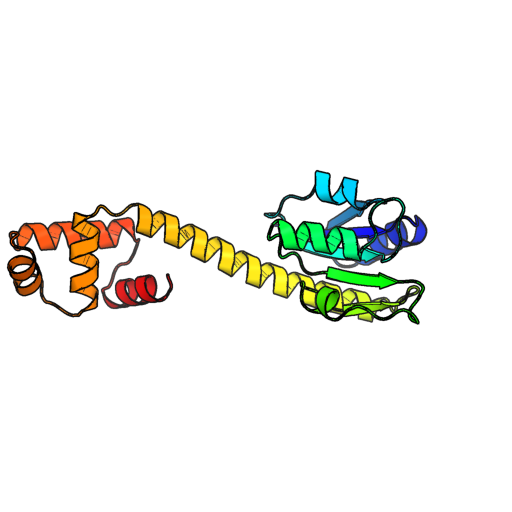C . HIS A 1 177 ? -20.053 19.085 -16.809 1.00 24.63 177 HIS A C 1
ATOM 1369 O O . HIS A 1 177 ? -19.729 19.083 -15.629 1.00 24.74 177 HIS A O 1
ATOM 1376 N N . ARG A 1 178 ? -19.180 19.266 -17.799 1.00 26.17 178 ARG A N 1
ATOM 1377 C CA . ARG A 1 178 ? -17.757 19.493 -17.550 1.00 32.50 178 ARG A CA 1
ATOM 1378 C C . ARG A 1 178 ? -17.539 20.747 -16.709 1.00 31.56 178 ARG A C 1
ATOM 1379 O O . ARG A 1 178 ? -16.771 20.711 -15.754 1.00 26.59 178 ARG A O 1
ATOM 1387 N N . HIS A 1 179 ? -18.206 21.843 -17.073 1.00 30.56 179 HIS A N 1
ATOM 1388 C CA . HIS A 1 179 ? -18.167 23.071 -16.269 1.00 35.58 179 HIS A CA 1
ATOM 1389 C C . HIS A 1 179 ? -18.604 22.849 -14.825 1.00 36.11 179 HIS A C 1
ATOM 1390 O O . HIS A 1 179 ? -17.938 23.322 -13.897 1.00 35.86 179 HIS A O 1
ATOM 1397 N N . ASN A 1 180 ? -19.710 22.132 -14.635 1.00 35.47 180 ASN A N 1
ATOM 1398 C CA . ASN A 1 180 ? -20.236 21.865 -13.295 1.00 33.59 180 ASN A CA 1
ATOM 1399 C C . ASN A 1 180 ? -19.340 20.953 -12.462 1.00 34.55 180 ASN A C 1
ATOM 1400 O O . ASN A 1 180 ? -19.260 21.106 -11.232 1.00 33.84 180 ASN A O 1
ATOM 1405 N N . ILE A 1 181 ? -18.674 20.005 -13.124 1.00 33.35 181 ILE A N 1
ATOM 1406 C CA . ILE A 1 181 ? -17.722 19.106 -12.444 1.00 32.24 181 ILE A CA 1
ATOM 1407 C C . ILE A 1 181 ? -16.531 19.910 -11.899 1.00 35.43 181 ILE A C 1
ATOM 1408 O O . ILE A 1 181 ? -16.181 19.785 -10.727 1.00 33.49 181 ILE A O 1
ATOM 1413 N N . MET A 1 182 ? -15.947 20.750 -12.749 1.00 36.11 182 MET A N 1
ATOM 1414 C CA . MET A 1 182 ? -14.840 21.615 -12.366 1.00 39.44 182 MET A CA 1
ATOM 1415 C C . MET A 1 182 ? -15.195 22.468 -11.149 1.00 42.50 182 MET A C 1
ATOM 1416 O O . MET A 1 182 ? -14.420 22.531 -10.194 1.00 38.94 182 MET A O 1
ATOM 1421 N N . GLN A 1 183 ? -16.362 23.113 -11.185 1.00 45.60 183 GLN A N 1
ATOM 1422 C CA . GLN A 1 183 ? -16.816 23.955 -10.071 1.0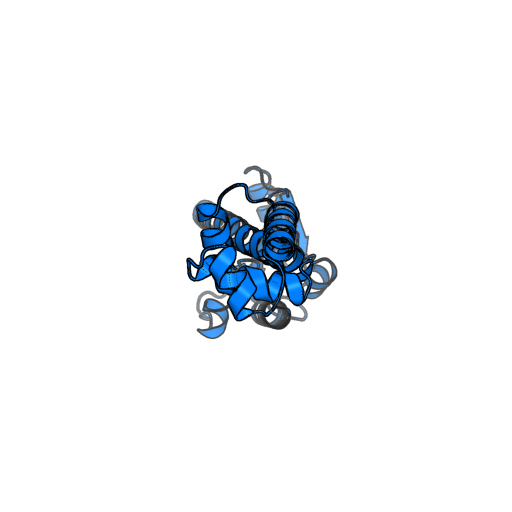0 47.42 183 GLN A CA 1
ATOM 1423 C C . GLN A 1 183 ? -17.088 23.173 -8.788 1.00 45.25 183 GLN A C 1
ATOM 1424 O O . GLN A 1 183 ? -16.668 23.590 -7.710 1.00 44.13 183 GLN A O 1
ATOM 1430 N N . LYS A 1 184 ? -17.779 22.043 -8.901 1.00 41.15 184 LYS A N 1
ATOM 1431 C CA . LYS A 1 184 ? -18.061 21.201 -7.735 1.00 41.17 184 LYS A CA 1
ATOM 1432 C C . LYS A 1 184 ? -16.775 20.697 -7.082 1.00 43.01 184 LYS A C 1
ATOM 1433 O O . LYS A 1 184 ? -16.641 20.744 -5.854 1.00 43.83 184 LYS A O 1
ATOM 1439 N N . LEU A 1 185 ? -15.830 20.240 -7.906 1.00 42.12 185 LEU A N 1
ATOM 1440 C CA . LEU A 1 185 ? -14.597 19.629 -7.407 1.00 43.52 185 LEU A CA 1
ATOM 1441 C C . LEU A 1 185 ? -13.512 20.655 -7.158 1.00 43.91 185 LEU A C 1
ATOM 1442 O O . LEU A 1 185 ? -12.398 20.302 -6.769 1.00 44.88 185 LEU A O 1
ATOM 1447 N N . ASN A 1 186 ? -13.852 21.923 -7.383 1.00 45.38 186 ASN A N 1
ATOM 1448 C CA . ASN A 1 186 ? -12.926 23.041 -7.242 1.00 46.79 186 ASN A CA 1
ATOM 1449 C C . ASN A 1 186 ? -11.553 22.833 -7.915 1.00 46.41 186 ASN A C 1
ATOM 1450 O O . ASN A 1 186 ? -10.511 22.966 -7.263 1.00 46.66 186 ASN A O 1
ATOM 1455 N N . VAL A 1 187 ? -11.567 22.504 -9.211 1.00 43.77 187 VAL A N 1
ATOM 1456 C CA . VAL A 1 187 ? -10.336 22.403 -10.027 1.00 37.52 187 VAL A CA 1
ATOM 1457 C C . VAL A 1 187 ? -10.465 23.229 -11.311 1.00 40.63 187 VAL A C 1
ATOM 1458 O O . VAL A 1 187 ? -11.559 23.342 -11.882 1.00 39.41 187 VAL A O 1
ATOM 1462 N N . ARG A 1 188 ? -9.354 23.802 -11.768 1.00 38.03 188 ARG A N 1
ATOM 1463 C CA . ARG A 1 188 ? -9.377 24.712 -12.911 1.00 40.24 188 ARG A CA 1
ATOM 1464 C C . ARG A 1 188 ? -8.710 24.161 -14.181 1.00 35.91 188 ARG A C 1
ATOM 1465 O O . ARG A 1 188 ? -8.645 24.841 -15.207 1.00 33.14 188 ARG A O 1
ATOM 1473 N N . SER A 1 189 ? -8.231 22.923 -14.113 1.00 32.12 189 SER A N 1
ATOM 1474 C CA . SER A 1 189 ? -7.556 22.295 -15.245 1.00 27.38 189 SER A CA 1
ATOM 1475 C C . SER A 1 189 ? -7.815 20.812 -15.288 1.00 23.48 189 SER A C 1
ATOM 1476 O O . SER A 1 189 ? -8.143 20.195 -14.281 1.00 24.68 189 SER A O 1
ATOM 1479 N N . LEU A 1 190 ? -7.656 20.238 -16.468 1.00 21.50 190 LEU A N 1
ATOM 1480 C CA . LEU A 1 190 ? -7.851 18.817 -16.648 1.00 23.17 190 LEU A CA 1
ATOM 1481 C C . LEU A 1 190 ? -6.788 18.027 -15.885 1.00 24.98 190 LEU A C 1
ATOM 1482 O O . LEU A 1 190 ? -7.079 16.964 -15.335 1.00 27.23 190 LEU A O 1
ATOM 1487 N N . ALA A 1 191 ? -5.569 18.575 -15.843 1.00 23.48 191 ALA A N 1
ATOM 1488 C CA . ALA A 1 191 ? -4.465 18.042 -15.045 1.00 29.31 191 ALA A CA 1
ATOM 1489 C C . ALA A 1 191 ? -4.865 17.870 -13.594 1.00 25.65 191 ALA A C 1
ATOM 1490 O O . ALA A 1 191 ? -4.755 16.772 -13.057 1.00 24.52 191 ALA A O 1
ATOM 1492 N N . ASN A 1 192 ? -5.335 18.943 -12.969 1.00 24.58 192 ASN A N 1
ATOM 1493 C CA . ASN A 1 192 ? -5.747 18.848 -11.560 1.00 30.24 192 ASN A CA 1
ATOM 1494 C C . ASN A 1 192 ? -7.003 17.993 -11.303 1.00 35.06 192 ASN A C 1
ATOM 1495 O O . ASN A 1 192 ? -7.082 17.306 -10.279 1.00 35.15 192 ASN A O 1
ATOM 1500 N N . LEU A 1 193 ? -7.945 17.994 -12.252 1.00 31.34 193 LEU A N 1
ATOM 1501 C CA . LEU A 1 193 ? -9.061 17.038 -12.243 1.00 30.74 193 LEU A CA 1
ATOM 1502 C C . LEU A 1 193 ? -8.573 15.594 -12.188 1.00 29.71 193 LEU A C 1
ATOM 1503 O O . LEU A 1 193 ? -9.079 14.804 -11.398 1.00 29.56 193 LEU A O 1
ATOM 1508 N N . VAL A 1 194 ? -7.609 15.243 -13.036 1.00 30.22 194 VAL A N 1
ATOM 1509 C CA . VAL A 1 194 ? -7.096 13.865 -13.076 1.00 30.60 194 VAL A CA 1
ATOM 1510 C C . VAL A 1 194 ? -6.311 13.504 -11.805 1.00 35.05 194 VAL A C 1
ATOM 1511 O O . VAL A 1 194 ? -6.393 12.370 -11.328 1.00 32.46 194 VAL A O 1
ATOM 1515 N N . HIS A 1 195 ? -5.550 14.465 -11.275 1.00 39.12 195 HIS A N 1
ATOM 1516 C CA . HIS A 1 195 ? -4.815 14.280 -10.011 1.00 45.51 195 HIS A CA 1
ATOM 1517 C C . HIS A 1 195 ? -5.788 13.928 -8.889 1.00 44.98 195 HIS A C 1
ATOM 1518 O O . HIS A 1 195 ? -5.597 12.945 -8.171 1.00 43.60 195 HIS A O 1
ATOM 1525 N N . LEU A 1 196 ? -6.842 14.734 -8.779 1.00 45.19 196 LEU A N 1
ATOM 1526 C CA . LEU A 1 196 ? -7.875 14.595 -7.753 1.00 44.13 196 LEU A CA 1
ATOM 1527 C C . LEU A 1 196 ? -8.575 13.240 -7.788 1.00 42.87 196 LEU A C 1
ATOM 1528 O O . LEU A 1 196 ? -8.754 12.615 -6.759 1.00 43.43 196 LEU A O 1
ATOM 1533 N N . VAL A 1 197 ? -8.969 12.796 -8.974 1.00 39.59 197 VAL A N 1
ATOM 1534 C CA . VAL A 1 197 ? -9.637 11.513 -9.130 1.00 44.86 197 VAL A CA 1
ATOM 1535 C C . VAL A 1 197 ? -8.699 10.378 -8.721 1.00 48.54 197 VAL A C 1
ATOM 1536 O O . VAL A 1 197 ? -9.117 9.435 -8.045 1.00 49.63 197 VAL A O 1
ATOM 1540 N N . GLU A 1 198 ? -7.435 10.482 -9.124 1.00 51.30 198 GLU A N 1
ATOM 1541 C CA . GLU A 1 198 ? -6.416 9.526 -8.709 1.00 55.62 198 GLU A CA 1
ATOM 1542 C C . GLU A 1 198 ? -6.110 9.612 -7.209 1.00 55.60 198 GLU A C 1
ATOM 1543 O O . GLU A 1 198 ? -5.997 8.575 -6.553 1.00 56.66 198 GLU A O 1
ATOM 1549 N N . LYS A 1 199 ? -5.990 10.832 -6.678 1.00 54.34 199 LYS A N 1
ATOM 1550 C CA . LYS A 1 199 ? -5.842 11.049 -5.231 1.00 57.23 199 LYS A CA 1
ATOM 1551 C C . LYS A 1 199 ? -6.910 10.281 -4.437 1.00 57.24 199 LYS A C 1
ATOM 1552 O O . LYS A 1 199 ? -6.580 9.476 -3.568 1.00 54.94 199 LYS A O 1
ATOM 1558 N N . TYR A 1 200 ? -8.181 10.542 -4.750 1.00 57.28 200 TYR A N 1
ATOM 1559 C CA . TYR A 1 200 ? -9.312 9.869 -4.150 1.00 58.64 200 TYR A CA 1
ATOM 1560 C C . TYR A 1 200 ? -9.359 8.438 -4.619 1.00 59.91 200 TYR A C 1
ATOM 1561 O O . TYR A 1 200 ? -8.483 7.639 -4.288 1.00 62.31 200 TYR A O 1
#

Organism: Pseudomonas fluorescens (NCBI:txid294)

GO terms:
  GO:0042802 identical protein binding (F, IPI)

CATH classification: 3.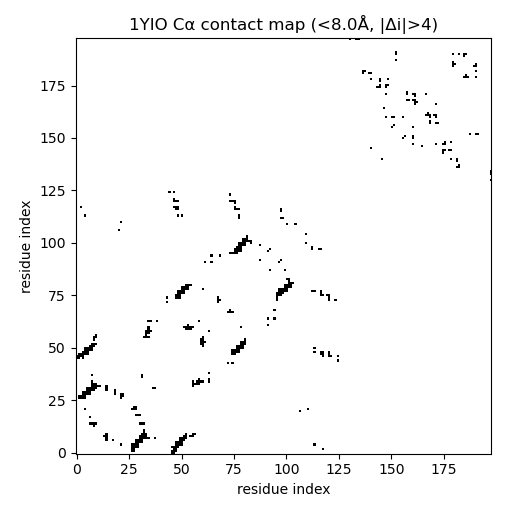40.50.2300 (+1 more: 1.10.10.10)

Sequence (198 aa):
AKPTVFVVDDDMSVREGLRNLLRSSAGFEVETFDCCASTFLEHRRPEQHGCLVLDMRMPGMSGIELQEQLTAISDGIPIVFITAHGDIPMTVRAMKAGAIEFLPKPFEEQALLDAIEQGLQLNAERRQARETQDQLEQLFSSLTGREQQVLQLTIRGLMNKQIAGELGIAEVTVKVHRHNIMQKLNVRSLANLVHLVEKY

Nearest PDB structures (foldseek):
  1zn2-assembly1_A  TM=9.889E-01  e=1.350E-32  Pseudomonas fluorescens
  5xt2-assembly5_E  TM=5.903E-01  e=5.981E-16  Bradyrhizobium japonicum
  1l5y-assembly1_B  TM=8.961E-01  e=2.892E-09  Sinorhizobium meliloti
  1mvo-assembly1_A-2  TM=8.712E-01  e=5.989E-08  Bacillus subtilis
  6ont-assembly1_A-2  TM=8.451E-01  e=1.376E-07  Francisella tularensis subsp. novicida U112

Solvent-accessible surface area: 11652 Å² total; per-residue (Å²): 99,142,53,18,0,9,0,0,0,56,63,127,74,18,49,85,40,2,88,78,27,0,112,92,46,63,32,54,14,78,51,13,76,22,1,52,53,0,48,124,112,12,131,69,120,58,18,0,0,0,0,0,5,24,127,19,96,77,52,32,0,45,78,0,4,88,66,3,77,80,106,99,8,31,3,4,2,0,0,0,6,66,66,54,115,101,101,20,75,99,195,2,94,171,32,35,27,42,74,63,15,75,40,133,44,118,109,99,22,0,36,73,2,0,115,99,0,16,102,59,0,20,88,107,35,103,61,70,103,68,112,80,126,13,77,130,48,32,95,56,21,71,52,174,9,99,89,0,9,91,35,4,56,180,65,49,146,26,136,96,0,9,63,119,50,68,58,63,78,103,52,0,104,75,25,51,104,52,3,46,122,71,2,126,16,240,42,83,67,80,4,50,115,23,37,141,146,127

Secondary structure (DSSP, 8-state):
---EEEEE-S-HHHHHHHHHHHHTTT-EEEEESSHHHHHHH--TTS-EEEEEES--SSS-HHHHHHHHHHTT----EEEEES-TTSPPPHHHHHTTEEEEEESS--HHHHHHHHHHHHHHHHHHHHHHHHHHHHHHHHHTS-HHHHHHHHHHTTT--HHHHHHHHT--HHHHHHHHHHHHHHTT-SSHHHHHHHHHH-

Foldseek 3Di:
DFAEEEEEALDPCRQVVVCVLVVVVRHHYHYDNHLVVCVVPDDLLDQYAYEAEQDGPDAGRLRSLVVCVVVVSQQAYAYEYQCVVDDDDPVSCVSRYQYYAYPVGDSVVVVVSRVVRSVVSVVVSVLVVLVVVLCQLVVPADPVLVLLLVVLLVVDDLVRSCVVVVHDSVVSVVSVVVSCVSNVHDDSVVSNVSVVSD